Protein AF-A0A8H7FVE8-F1 (afdb_monomer)

Radius of gyration: 18.53 Å; Cα contacts (8 Å, |Δi|>4): 272; chains: 1; bounding box: 44×44×53 Å

Solvent-accessible surface area (backbone atoms only — not comparable to full-atom values): 12196 Å² total; per-residue (Å²): 133,86,79,77,68,71,77,94,64,81,59,75,44,95,74,61,84,62,46,54,47,56,28,34,54,48,34,38,49,53,47,70,70,32,90,68,42,76,47,35,47,69,50,77,48,62,71,70,63,91,73,96,68,33,49,58,85,59,80,93,66,62,56,53,31,98,83,73,38,37,46,46,44,35,41,40,33,54,23,47,50,50,41,54,64,64,43,40,63,27,29,49,43,20,45,76,74,75,42,65,22,36,42,37,43,45,58,48,54,90,69,37,49,82,79,56,88,92,50,75,68,58,78,69,88,38,52,46,71,55,55,50,17,41,46,25,32,41,45,55,39,65,58,60,33,56,60,79,81,81,88,82,86,91,78,84,80,89,83,89,90,84,93,52,66,24,49,45,71,75,36,75,88,45,49,76,45,71,42,53,89,69,91,67,97,39,72,90,79,42,79,74,57,75,93,68,74,84,120

Nearest PDB structures (foldseek):
  3n74-assembly1_C  TM=6.682E-01  e=3.581E-03  Brucella abortus 2308
  6b9u-assembly2_B  TM=6.693E-01  e=4.296E-03  Brucella abortus 2308
  3n74-assembly1_A  TM=6.653E-01  e=1.281E-02  Brucella abortus 2308
  1e92-assembly1_A  TM=6.166E-01  e=1.455E+00  Leishmania major
  3h4v-assembly2_H  TM=5.335E-01  e=2.363E+00  Leishmania major

pLDDT: mean 70.25, std 17.45, range [26.3, 93.94]

Structure (mmCIF, N/CA/C/O backbone):
data_AF-A0A8H7FVE8-F1
#
_entry.id   AF-A0A8H7FVE8-F1
#
loop_
_atom_site.group_PDB
_atom_site.id
_atom_site.type_symbol
_atom_site.label_atom_id
_atom_site.label_alt_id
_atom_site.label_comp_id
_atom_site.label_asym_id
_atom_site.label_entity_id
_atom_site.label_seq_id
_atom_site.pdbx_PDB_ins_code
_atom_site.Cartn_x
_atom_site.Cartn_y
_atom_site.Cartn_z
_atom_site.occupancy
_atom_site.B_iso_or_equiv
_atom_site.auth_seq_id
_atom_site.auth_comp_id
_atom_site.auth_asym_id
_atom_site.auth_atom_id
_atom_site.pdbx_PDB_model_num
ATOM 1 N N . MET A 1 1 ? -10.846 -6.827 26.419 1.00 33.72 1 MET A N 1
ATOM 2 C CA . MET A 1 1 ? -10.358 -8.145 25.949 1.00 33.72 1 MET A CA 1
ATOM 3 C C . MET A 1 1 ? -9.984 -7.990 24.478 1.00 33.72 1 MET A C 1
ATOM 5 O O . MET A 1 1 ? -10.831 -7.541 23.719 1.00 33.72 1 MET A O 1
ATOM 9 N N . TYR A 1 2 ? -8.732 -8.232 24.071 1.00 37.50 2 TYR A N 1
ATOM 10 C CA . TYR A 1 2 ? -8.319 -8.016 22.672 1.00 37.50 2 TYR A CA 1
ATOM 11 C C . TYR A 1 2 ? -8.648 -9.243 21.811 1.00 37.50 2 TYR A C 1
ATOM 13 O O . TYR A 1 2 ? -7.933 -10.244 21.855 1.00 37.50 2 TYR A O 1
ATOM 21 N N . HIS A 1 3 ? -9.715 -9.162 21.012 1.00 42.06 3 HIS A N 1
ATOM 22 C CA . HIS A 1 3 ? -10.060 -10.201 20.038 1.00 42.06 3 HIS A CA 1
ATOM 23 C C . HIS A 1 3 ? -9.048 -10.186 18.888 1.00 42.06 3 HIS A C 1
ATOM 25 O O . HIS A 1 3 ? -9.066 -9.316 18.021 1.00 42.06 3 HIS A O 1
ATOM 31 N N . ARG A 1 4 ? -8.115 -11.141 18.913 1.00 47.97 4 ARG A N 1
ATOM 32 C CA . ARG A 1 4 ? -7.003 -11.224 17.962 1.00 47.97 4 ARG A CA 1
ATOM 33 C C . ARG A 1 4 ? -7.367 -12.135 16.792 1.00 47.97 4 ARG A C 1
ATOM 35 O O . ARG A 1 4 ? -6.954 -13.293 16.765 1.00 47.97 4 ARG A O 1
ATOM 42 N N . ALA A 1 5 ? -8.132 -11.602 15.840 1.00 51.28 5 ALA A N 1
ATOM 43 C CA . ALA A 1 5 ? -8.461 -12.297 14.598 1.00 51.28 5 ALA A CA 1
ATOM 44 C C . ALA A 1 5 ? -7.190 -12.843 13.918 1.00 51.28 5 ALA A C 1
ATOM 46 O O . ALA A 1 5 ? -6.232 -12.110 13.663 1.00 51.28 5 ALA A O 1
ATOM 47 N N . ARG A 1 6 ? -7.180 -14.149 13.638 1.00 51.50 6 ARG A N 1
ATOM 48 C CA . ARG A 1 6 ? -6.144 -14.836 12.862 1.00 51.50 6 ARG A CA 1
ATOM 49 C C . ARG A 1 6 ? -6.829 -15.548 11.705 1.00 51.50 6 ARG A C 1
ATOM 51 O O . ARG A 1 6 ? -7.562 -16.504 11.934 1.00 51.50 6 ARG A O 1
ATOM 58 N N . LEU A 1 7 ? -6.567 -15.110 10.475 1.00 51.28 7 LEU A N 1
ATOM 59 C CA . LEU A 1 7 ? -6.907 -15.914 9.304 1.00 51.28 7 LEU A CA 1
ATOM 60 C C . LEU A 1 7 ? -6.043 -17.182 9.318 1.00 51.28 7 LEU A C 1
ATOM 62 O O . LEU A 1 7 ? -4.819 -17.084 9.399 1.00 51.28 7 LEU A O 1
ATOM 66 N N . ALA A 1 8 ? -6.669 -18.358 9.230 1.00 54.66 8 ALA A N 1
ATOM 67 C CA . ALA A 1 8 ? -5.955 -19.638 9.157 1.00 54.66 8 ALA A CA 1
ATOM 68 C C . ALA A 1 8 ? -5.140 -19.778 7.854 1.00 54.66 8 ALA A C 1
ATOM 70 O O . ALA A 1 8 ? -4.083 -20.401 7.837 1.00 54.66 8 ALA A O 1
ATOM 71 N N . SER A 1 9 ? -5.608 -19.142 6.778 1.00 57.41 9 SER A N 1
ATOM 72 C CA . SER A 1 9 ? -4.887 -18.944 5.518 1.00 57.41 9 SER A CA 1
ATOM 73 C C . SER A 1 9 ? -5.430 -17.707 4.797 1.00 57.41 9 SER A C 1
ATOM 75 O O . SER A 1 9 ? -6.573 -17.311 5.027 1.00 57.41 9 SER A O 1
ATOM 77 N N . LEU A 1 10 ? -4.649 -17.115 3.889 1.00 56.00 10 LEU A N 1
ATOM 78 C CA . LEU A 1 10 ? -5.158 -16.084 2.975 1.00 56.00 10 LEU A CA 1
ATOM 79 C C . LEU A 1 10 ? -5.899 -16.740 1.793 1.00 56.00 10 LEU A C 1
ATOM 81 O O . LEU A 1 10 ? -5.437 -17.773 1.299 1.00 56.00 10 LEU A O 1
ATOM 85 N N . PRO A 1 11 ? -7.012 -16.163 1.304 1.00 58.47 11 PRO A N 1
ATOM 86 C CA . PRO A 1 11 ? -7.724 -16.693 0.146 1.00 58.47 11 PRO A CA 1
ATOM 87 C C . PRO A 1 11 ? -6.879 -16.552 -1.128 1.00 58.47 11 PRO A C 1
ATOM 89 O O . PRO A 1 11 ? -6.282 -15.507 -1.393 1.00 58.47 11 PRO A O 1
ATOM 92 N N . ARG A 1 12 ? -6.863 -17.600 -1.957 1.00 57.03 12 ARG A N 1
ATOM 93 C CA . ARG A 1 12 ? -6.282 -17.569 -3.307 1.00 57.03 12 ARG A CA 1
ATOM 94 C C . ARG A 1 12 ? -7.368 -17.267 -4.333 1.00 57.03 12 ARG A C 1
ATOM 96 O O . ARG A 1 12 ? -8.416 -17.905 -4.307 1.00 57.03 12 ARG A O 1
ATOM 103 N N . ALA A 1 13 ? -7.093 -16.377 -5.285 1.00 59.03 13 ALA A N 1
ATOM 104 C CA . ALA A 1 13 ? -7.890 -16.329 -6.510 1.00 59.03 13 ALA A CA 1
ATOM 105 C C . ALA A 1 13 ? -7.728 -17.657 -7.295 1.00 59.03 13 ALA A C 1
ATOM 107 O O . ALA A 1 13 ? -6.631 -18.224 -7.274 1.00 59.03 13 ALA A O 1
ATOM 108 N N . PRO A 1 14 ? -8.750 -18.163 -8.013 1.00 51.56 14 PRO A N 1
ATOM 109 C CA . PRO A 1 14 ? -8.638 -19.425 -8.758 1.00 51.56 14 PRO A CA 1
ATOM 110 C C . PRO A 1 14 ? -7.480 -19.447 -9.774 1.00 51.56 14 PRO A C 1
ATOM 112 O O . PRO A 1 14 ? -6.782 -20.446 -9.907 1.00 51.56 14 PRO A O 1
ATOM 115 N N . GLU A 1 15 ? -7.201 -18.310 -10.416 1.00 54.62 15 GLU A N 1
ATOM 116 C CA . GLU A 1 15 ? -6.139 -18.139 -11.424 1.00 54.62 15 GLU A CA 1
ATOM 117 C C . GLU A 1 15 ? -4.777 -17.715 -10.817 1.00 54.62 15 GLU A C 1
ATOM 119 O O . GLU A 1 15 ? -3.884 -17.198 -11.498 1.00 54.62 15 GLU A O 1
ATOM 124 N N . SER A 1 16 ? -4.589 -17.906 -9.506 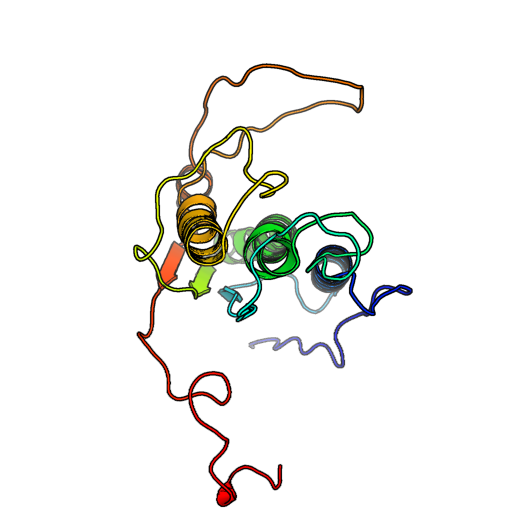1.00 52.69 16 SER A N 1
ATOM 125 C CA . SER A 1 16 ? -3.456 -17.382 -8.726 1.00 52.69 16 SER A CA 1
ATOM 126 C C . SER A 1 16 ? -2.123 -18.119 -8.947 1.00 52.69 16 SER A C 1
ATOM 128 O O . SER A 1 16 ? -1.555 -18.731 -8.039 1.00 52.69 16 SER A O 1
ATOM 130 N N . ARG A 1 17 ? -1.561 -17.989 -10.156 1.00 46.91 17 ARG A N 1
ATOM 131 C CA . ARG A 1 17 ? -0.102 -18.066 -10.371 1.00 46.91 17 ARG A CA 1
ATOM 132 C C . ARG A 1 17 ? 0.560 -16.686 -10.435 1.00 46.91 17 ARG A C 1
ATOM 134 O O . ARG A 1 17 ? 1.633 -16.535 -9.863 1.00 46.91 17 ARG A O 1
ATOM 141 N N . TYR A 1 18 ? -0.070 -15.679 -11.058 1.00 50.06 18 TYR A N 1
ATOM 142 C CA . TYR A 1 18 ? 0.504 -14.318 -11.199 1.00 50.06 18 TYR A CA 1
ATOM 143 C C . TYR A 1 18 ? -0.498 -13.158 -10.980 1.00 50.06 18 TYR A C 1
ATOM 145 O O . TYR A 1 18 ? -0.167 -11.993 -11.197 1.00 50.06 18 TYR A O 1
ATOM 153 N N . GLU A 1 19 ? -1.713 -13.462 -10.517 1.00 61.31 19 GLU A N 1
ATOM 154 C CA . GLU A 1 19 ? -2.850 -12.543 -10.312 1.00 61.31 19 GLU A CA 1
ATOM 155 C C . GLU A 1 19 ? -2.745 -11.710 -9.008 1.00 61.31 19 GLU A C 1
ATOM 157 O O . GLU A 1 19 ? -3.608 -11.747 -8.131 1.00 61.31 19 GLU A O 1
ATOM 162 N N . LEU A 1 20 ? -1.653 -10.952 -8.856 1.00 69.94 20 LEU A N 1
ATOM 163 C CA . LEU A 1 20 ? -1.297 -10.222 -7.625 1.00 69.94 20 LEU A CA 1
ATOM 164 C C . LEU A 1 20 ? -2.421 -9.300 -7.104 1.00 69.94 20 LEU A C 1
ATOM 166 O O . LEU A 1 20 ? -2.800 -9.395 -5.939 1.00 69.94 20 LEU A O 1
ATOM 170 N N . VAL A 1 21 ? -3.006 -8.465 -7.970 1.00 70.38 21 VAL A N 1
ATOM 171 C CA . VAL A 1 21 ? -4.062 -7.503 -7.590 1.00 70.38 21 VAL A CA 1
ATOM 172 C C . VAL A 1 21 ? -5.401 -8.197 -7.283 1.00 70.38 21 VAL A C 1
ATOM 174 O O . VAL A 1 21 ? -6.133 -7.762 -6.394 1.00 70.38 21 VAL A O 1
ATOM 177 N N . ALA A 1 22 ? -5.723 -9.311 -7.952 1.00 72.44 22 ALA A N 1
ATOM 178 C CA . ALA A 1 22 ? -6.941 -10.066 -7.649 1.00 72.44 22 ALA A CA 1
ATOM 179 C C . ALA A 1 22 ? -6.829 -10.816 -6.312 1.00 72.44 22 ALA A C 1
ATOM 181 O O . ALA A 1 22 ? -7.786 -10.815 -5.537 1.00 72.44 22 ALA A O 1
ATOM 182 N N . ASN A 1 23 ? -5.651 -11.366 -5.984 1.00 81.44 23 ASN A N 1
ATOM 183 C CA . ASN A 1 23 ? -5.376 -11.908 -4.647 1.00 81.44 23 ASN A CA 1
ATOM 184 C C . ASN A 1 23 ? -5.545 -10.837 -3.559 1.00 81.44 23 ASN A C 1
ATOM 186 O O . ASN A 1 23 ? -6.144 -11.122 -2.521 1.00 81.44 23 ASN A O 1
ATOM 190 N N . THR A 1 24 ? -5.079 -9.603 -3.797 1.00 83.44 24 THR A N 1
ATOM 191 C CA . THR A 1 24 ? -5.331 -8.468 -2.897 1.00 83.44 24 THR A CA 1
ATOM 192 C C . THR A 1 24 ? -6.825 -8.245 -2.681 1.00 83.44 24 THR A C 1
ATOM 194 O O . THR A 1 24 ? -7.270 -8.236 -1.534 1.00 83.44 24 THR A O 1
ATOM 197 N N . ARG A 1 25 ? -7.619 -8.113 -3.751 1.00 82.69 25 ARG A N 1
ATOM 198 C CA . ARG A 1 25 ? -9.062 -7.846 -3.631 1.00 82.69 25 ARG A CA 1
ATOM 199 C C . ARG A 1 25 ? -9.819 -8.994 -2.956 1.00 82.69 25 ARG A C 1
ATOM 201 O O . ARG A 1 25 ? -10.687 -8.733 -2.125 1.00 82.69 25 ARG A O 1
ATOM 208 N N . ALA A 1 26 ? -9.465 -10.248 -3.244 1.00 84.75 26 ALA A N 1
ATOM 209 C CA . ALA A 1 26 ? -10.024 -11.423 -2.571 1.00 84.75 26 ALA A CA 1
ATOM 210 C C . ALA A 1 26 ? -9.676 -11.447 -1.070 1.00 84.75 26 ALA A C 1
ATOM 212 O O . ALA A 1 26 ? -10.552 -11.662 -0.228 1.00 84.75 26 ALA A O 1
ATOM 213 N N . THR A 1 27 ? -8.416 -11.153 -0.729 1.00 86.88 27 THR A N 1
ATOM 214 C CA . THR A 1 27 ? -7.936 -11.070 0.660 1.00 86.88 27 THR A CA 1
ATOM 215 C C . THR A 1 27 ? -8.637 -9.951 1.419 1.00 86.88 27 THR A C 1
ATOM 217 O O . THR A 1 27 ? -9.175 -10.190 2.495 1.00 86.88 27 THR A O 1
ATOM 220 N N . ALA A 1 28 ? -8.702 -8.748 0.847 1.00 87.69 28 ALA A N 1
ATOM 221 C CA . ALA A 1 28 ? -9.371 -7.612 1.467 1.00 87.69 28 ALA A CA 1
ATOM 222 C C . ALA A 1 28 ? -10.888 -7.827 1.605 1.00 87.69 28 ALA A C 1
ATOM 224 O O . ALA A 1 28 ? -11.463 -7.455 2.624 1.00 87.69 28 ALA A O 1
ATOM 225 N N . SER A 1 29 ? -11.528 -8.499 0.641 1.00 88.12 29 SER A N 1
ATOM 226 C CA . SER A 1 29 ? -12.947 -8.865 0.738 1.00 88.12 29 SER A CA 1
ATOM 227 C C . SER A 1 29 ? -13.203 -9.876 1.858 1.00 88.12 29 SER A C 1
ATOM 229 O O . SER A 1 29 ? -14.134 -9.685 2.630 1.00 88.12 29 SER A O 1
ATOM 231 N N . SER A 1 30 ? -12.348 -10.893 2.011 1.00 87.88 30 SER A N 1
ATOM 232 C CA . SER A 1 30 ? -12.472 -11.880 3.100 1.00 87.88 30 SER A CA 1
ATOM 233 C C . SER A 1 30 ? -12.143 -11.287 4.476 1.00 87.88 30 SER A C 1
ATOM 235 O O . SER A 1 30 ? -12.744 -11.678 5.470 1.00 87.88 30 SER A O 1
ATOM 237 N N . LEU A 1 31 ? -11.236 -10.304 4.545 1.00 89.50 31 LEU A N 1
ATOM 238 C CA . LEU A 1 31 ? -10.992 -9.513 5.757 1.00 89.50 31 LEU A CA 1
ATOM 239 C C . LEU A 1 31 ? -12.214 -8.653 6.121 1.00 89.50 31 LEU A C 1
ATOM 241 O O . LEU A 1 31 ? -12.616 -8.643 7.279 1.00 89.50 31 LEU A O 1
ATOM 245 N N . ARG A 1 32 ? -12.837 -7.976 5.144 1.00 88.69 32 ARG A N 1
ATOM 246 C CA . ARG A 1 32 ? -14.068 -7.185 5.347 1.00 88.69 32 ARG A CA 1
ATOM 247 C C . ARG A 1 32 ? -15.298 -8.034 5.693 1.00 88.69 32 ARG A C 1
ATOM 249 O O . ARG A 1 32 ? -16.189 -7.527 6.360 1.00 88.69 32 ARG A O 1
ATOM 256 N N . ALA A 1 33 ? -15.359 -9.279 5.222 1.00 88.00 33 ALA A N 1
ATOM 257 C CA . ALA A 1 33 ? -16.459 -10.216 5.468 1.00 88.00 33 ALA A CA 1
ATOM 258 C C . ALA A 1 33 ? -16.229 -11.139 6.683 1.00 88.00 33 ALA A C 1
ATOM 260 O O . ALA A 1 33 ? -17.009 -12.056 6.910 1.00 88.00 33 ALA A O 1
ATOM 261 N N . SER A 1 34 ? -15.154 -10.934 7.450 1.00 88.31 34 SER A N 1
ATOM 262 C CA . SER A 1 34 ? -14.870 -11.708 8.660 1.00 88.31 34 SER A CA 1
ATOM 263 C C . SER A 1 34 ? -15.543 -11.064 9.873 1.00 88.31 34 SER A C 1
ATOM 265 O O . SER A 1 34 ? -15.061 -10.037 10.357 1.00 88.31 34 SER A O 1
ATOM 267 N N . ASP A 1 35 ? -16.535 -11.735 10.462 1.00 86.25 35 ASP A N 1
ATOM 268 C CA . ASP A 1 35 ? -17.210 -11.311 11.705 1.00 86.25 35 ASP A CA 1
ATOM 269 C C . ASP A 1 35 ? -16.229 -11.009 12.854 1.00 86.25 35 ASP A C 1
ATOM 271 O O . ASP A 1 35 ? -16.467 -10.148 13.699 1.00 86.25 35 ASP A O 1
ATOM 275 N N . SER A 1 36 ? -15.073 -11.685 12.866 1.00 85.56 36 SER A N 1
ATOM 276 C CA . SER A 1 36 ? -14.021 -11.488 13.872 1.00 85.56 36 SER A CA 1
ATOM 277 C C . SER A 1 36 ? -13.192 -10.200 13.711 1.00 85.56 36 SER A C 1
ATOM 279 O O . SER A 1 36 ? -12.374 -9.902 14.584 1.00 85.56 36 SER A O 1
ATOM 281 N N . LEU A 1 37 ? -13.370 -9.435 12.623 1.00 90.12 37 LEU A N 1
ATOM 282 C CA . LEU A 1 37 ? -12.525 -8.292 12.247 1.00 90.12 37 LEU A CA 1
ATOM 283 C C . LEU A 1 37 ? -13.356 -7.044 11.900 1.00 90.12 37 LEU A C 1
ATOM 285 O O . LEU A 1 37 ? -13.368 -6.558 10.772 1.00 90.12 37 LEU A O 1
ATOM 289 N N . SER A 1 38 ? -14.019 -6.471 12.903 1.00 92.38 38 SER A N 1
ATOM 290 C CA . SER A 1 38 ? -14.819 -5.245 12.750 1.00 92.38 38 SER A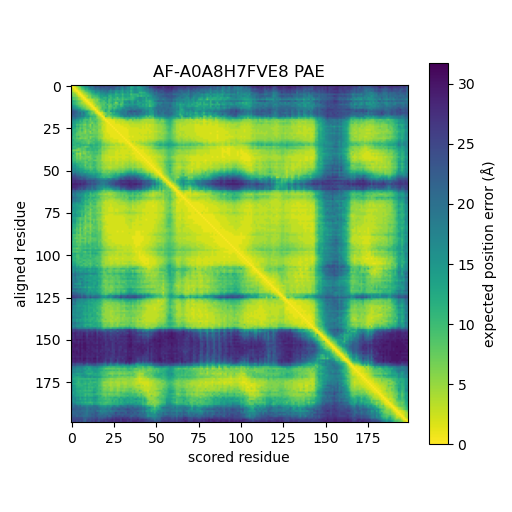 CA 1
ATOM 291 C C . SER A 1 38 ? -13.999 -3.960 12.530 1.00 92.38 38 SER A C 1
ATOM 293 O O . SER A 1 38 ? -14.558 -2.939 12.123 1.00 92.38 38 SER A O 1
ATOM 295 N N . LYS A 1 39 ? -12.685 -3.979 12.793 1.00 92.75 39 LYS A N 1
ATOM 296 C CA . LYS A 1 39 ? -11.776 -2.819 12.719 1.00 92.75 39 LYS A CA 1
ATOM 297 C C . LYS A 1 39 ? -10.317 -3.235 12.502 1.00 92.75 39 LYS A C 1
ATOM 299 O O . LYS A 1 39 ? -9.962 -4.395 12.702 1.00 92.75 39 LYS A O 1
ATOM 304 N N . LEU A 1 40 ? -9.466 -2.276 12.135 1.00 93.25 40 LEU A N 1
ATOM 305 C CA . LEU A 1 40 ? -8.033 -2.465 11.906 1.00 93.25 40 LEU A CA 1
ATOM 306 C C . LEU A 1 40 ? -7.242 -1.255 12.423 1.00 93.25 40 LEU A C 1
ATOM 308 O O . LEU A 1 40 ? -7.425 -0.150 11.932 1.00 93.25 40 LEU A O 1
ATOM 312 N N . ASN A 1 41 ? -6.331 -1.457 13.377 1.00 93.94 41 ASN A N 1
ATOM 313 C CA . ASN A 1 41 ? -5.516 -0.370 13.942 1.00 93.94 41 ASN A CA 1
ATOM 314 C C . ASN A 1 41 ? -4.204 -0.121 13.167 1.00 93.94 41 ASN A C 1
ATOM 316 O O . ASN A 1 41 ? -3.645 0.972 13.210 1.00 93.94 41 ASN A O 1
ATOM 320 N N . PHE A 1 42 ? -3.688 -1.123 12.451 1.00 93.06 42 PHE A N 1
ATOM 321 C CA . PHE A 1 42 ? -2.419 -1.022 11.725 1.00 93.06 42 PHE A CA 1
ATOM 322 C C . PHE A 1 42 ? -2.480 -1.811 10.417 1.00 93.06 42 PHE A C 1
ATOM 324 O O . PHE A 1 42 ? -2.611 -3.035 10.436 1.00 93.06 42 PHE A O 1
ATOM 331 N N . LEU A 1 43 ? -2.337 -1.122 9.285 1.00 90.88 43 LEU A N 1
ATOM 332 C CA . LEU A 1 43 ? -2.126 -1.728 7.973 1.00 90.88 43 LEU A CA 1
ATOM 333 C C . LEU A 1 43 ? -0.678 -1.484 7.543 1.00 90.88 43 LEU A C 1
ATOM 335 O O . LEU A 1 43 ? -0.303 -0.355 7.233 1.00 90.88 43 LEU A O 1
ATOM 339 N N . VAL A 1 44 ? 0.135 -2.542 7.533 1.00 90.81 44 VAL A N 1
ATOM 340 C CA . VAL A 1 44 ? 1.553 -2.480 7.150 1.00 90.81 44 VAL A CA 1
ATOM 341 C C . VAL A 1 44 ? 1.759 -3.214 5.829 1.00 90.81 44 VAL A C 1
ATOM 343 O O . VAL A 1 44 ? 1.467 -4.405 5.726 1.00 90.81 44 VAL A O 1
ATOM 346 N N . VAL A 1 45 ? 2.272 -2.515 4.816 1.00 87.44 45 VAL A N 1
ATOM 347 C CA . VAL A 1 45 ? 2.422 -3.033 3.452 1.00 87.44 45 VAL A CA 1
ATOM 348 C C . VAL A 1 45 ? 3.897 -3.038 3.046 1.00 87.44 45 VAL A C 1
ATOM 350 O O . VAL A 1 45 ? 4.471 -2.026 2.646 1.00 87.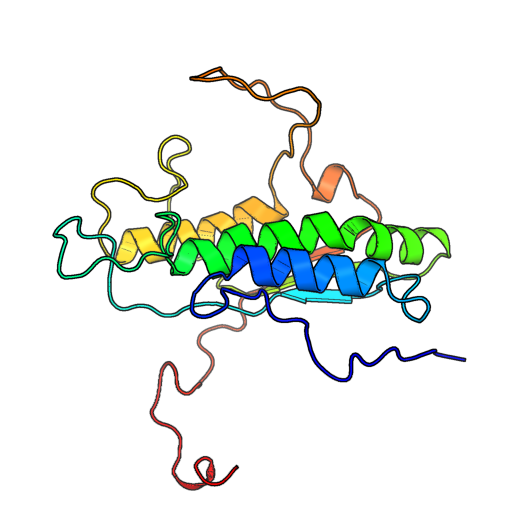44 45 VAL A O 1
ATOM 353 N N . LEU A 1 46 ? 4.507 -4.220 3.171 1.00 87.50 46 LEU A N 1
ATOM 354 C CA . LEU A 1 46 ? 5.937 -4.473 2.940 1.00 87.50 46 LEU A CA 1
ATOM 355 C C . LEU A 1 46 ? 6.239 -5.162 1.600 1.00 87.50 46 LEU A C 1
ATOM 357 O O . LEU A 1 46 ? 7.365 -5.098 1.116 1.00 87.50 46 LEU A O 1
ATOM 361 N N . ALA A 1 47 ? 5.262 -5.854 1.005 1.00 85.25 47 ALA A N 1
ATOM 362 C CA . ALA A 1 47 ? 5.508 -6.743 -0.129 1.00 85.25 47 ALA A CA 1
ATOM 363 C C . ALA A 1 47 ? 6.011 -5.976 -1.368 1.00 85.25 47 ALA A C 1
ATOM 365 O O . ALA A 1 47 ? 5.472 -4.921 -1.716 1.00 85.25 47 ALA A O 1
ATOM 366 N N . GLY A 1 48 ? 7.049 -6.500 -2.020 1.00 80.19 48 GLY A N 1
ATOM 367 C CA . GLY A 1 48 ? 7.702 -5.887 -3.177 1.00 80.19 48 GLY A CA 1
ATOM 368 C C . GLY A 1 48 ? 8.483 -6.901 -4.012 1.00 80.19 48 GLY A C 1
ATOM 369 O O . GLY A 1 48 ? 8.591 -8.069 -3.639 1.00 80.19 48 GLY A O 1
ATOM 370 N N . LEU A 1 49 ? 8.994 -6.462 -5.162 1.00 80.00 49 LEU A N 1
ATOM 371 C CA . LEU A 1 49 ? 9.678 -7.287 -6.153 1.00 80.00 49 LEU A CA 1
ATOM 372 C C . LEU A 1 49 ? 10.975 -6.611 -6.612 1.00 80.00 49 LEU A C 1
ATOM 374 O O . LEU A 1 49 ? 10.974 -5.659 -7.402 1.00 80.00 49 LEU A O 1
ATOM 378 N N . MET A 1 50 ? 12.103 -7.169 -6.175 1.00 76.69 50 MET A N 1
ATOM 379 C CA . MET A 1 50 ? 13.388 -6.884 -6.805 1.00 76.69 50 MET A CA 1
ATOM 380 C C . MET A 1 50 ? 13.416 -7.52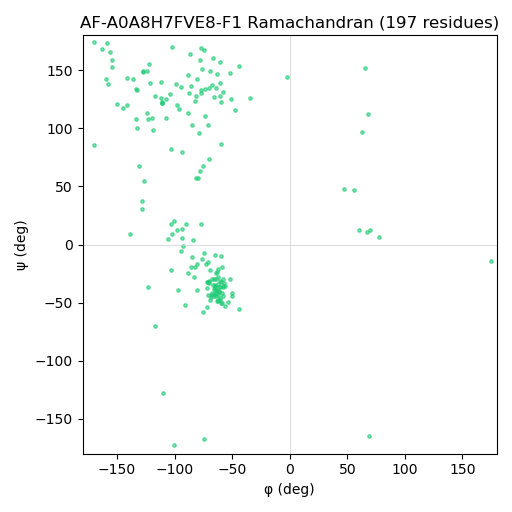4 -8.201 1.00 76.69 50 MET A C 1
ATOM 382 O O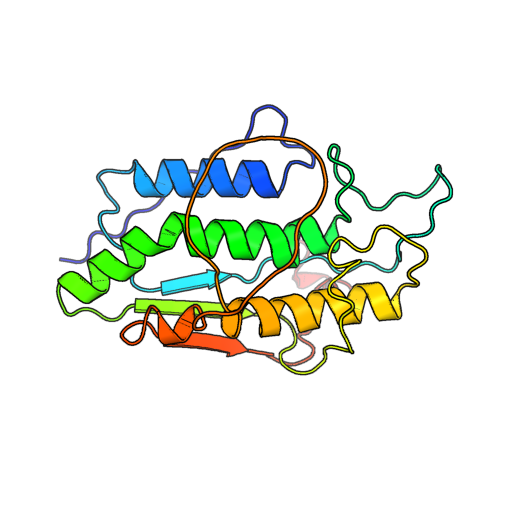 . MET A 1 50 ? 13.010 -8.673 -8.375 1.00 76.69 50 MET A O 1
ATOM 386 N N . THR A 1 51 ? 13.879 -6.781 -9.202 1.00 72.88 51 THR A N 1
ATOM 387 C CA . THR A 1 51 ? 14.026 -7.254 -10.584 1.00 72.88 51 THR A CA 1
ATOM 388 C C . THR A 1 51 ? 15.313 -6.690 -11.170 1.00 72.88 51 THR A C 1
ATOM 390 O O . THR A 1 51 ? 15.654 -5.545 -10.906 1.00 72.88 51 THR A O 1
ATOM 393 N N . LEU A 1 52 ? 16.005 -7.487 -11.986 1.00 71.62 52 LEU A N 1
ATOM 394 C CA . LEU A 1 52 ? 17.106 -7.031 -12.847 1.00 71.62 52 LEU A CA 1
ATOM 395 C C . LEU A 1 52 ? 16.658 -6.882 -14.314 1.00 71.62 52 LEU A C 1
ATOM 397 O O . LEU A 1 52 ? 17.473 -6.693 -15.211 1.00 71.62 52 LEU A O 1
ATOM 401 N N . LYS A 1 53 ? 15.349 -6.986 -14.568 1.00 69.06 53 LYS A N 1
ATOM 402 C CA . LYS A 1 53 ? 14.719 -6.797 -15.877 1.00 69.06 53 LYS A CA 1
ATOM 403 C C . LYS A 1 53 ? 13.886 -5.518 -15.860 1.00 69.06 53 LYS A C 1
ATOM 405 O O . LYS A 1 53 ? 12.983 -5.398 -15.027 1.00 69.06 53 LYS A O 1
ATOM 410 N N . GLY A 1 54 ? 14.198 -4.601 -16.777 1.00 67.19 54 GLY A N 1
ATOM 411 C CA . GLY A 1 54 ? 13.303 -3.510 -17.173 1.00 67.19 54 GLY A CA 1
ATOM 412 C C . GLY A 1 54 ? 12.156 -4.021 -18.054 1.00 67.19 54 GLY A C 1
ATOM 413 O O . GLY A 1 54 ? 11.955 -5.237 -18.167 1.00 67.19 54 GLY A O 1
ATOM 414 N N . ARG A 1 55 ? 11.416 -3.116 -18.706 1.00 66.38 55 ARG A N 1
ATOM 415 C CA . ARG A 1 55 ? 10.358 -3.501 -19.650 1.00 66.38 55 ARG A CA 1
ATOM 416 C C . ARG A 1 55 ? 10.829 -3.317 -21.089 1.00 66.38 55 ARG A C 1
ATOM 418 O O . ARG A 1 55 ? 10.529 -2.329 -21.743 1.00 66.38 55 ARG A O 1
ATOM 425 N N . ASN A 1 56 ? 11.557 -4.315 -21.578 1.00 57.72 56 ASN A N 1
ATOM 426 C CA . ASN A 1 56 ? 11.919 -4.412 -22.986 1.00 57.72 56 ASN A CA 1
ATOM 427 C C . ASN A 1 56 ? 10.794 -5.156 -23.727 1.00 57.72 56 ASN A C 1
ATOM 429 O O . ASN A 1 56 ? 10.355 -6.220 -23.288 1.00 57.72 56 ASN A O 1
ATOM 433 N N . GLU A 1 57 ? 10.323 -4.602 -24.843 1.00 53.12 57 GLU A N 1
ATOM 434 C CA . GLU A 1 57 ? 9.069 -5.017 -25.499 1.00 53.12 57 GLU A CA 1
ATOM 435 C C . GLU A 1 57 ? 9.163 -6.341 -26.286 1.00 53.12 57 GLU A C 1
ATOM 437 O O . GLU A 1 57 ? 8.141 -6.941 -26.646 1.00 53.12 57 GLU A O 1
ATOM 442 N N . THR A 1 58 ? 10.383 -6.844 -26.510 1.00 53.50 58 THR A N 1
ATOM 443 C CA . THR A 1 58 ? 10.638 -8.103 -27.219 1.00 53.50 58 THR A CA 1
ATOM 444 C C . THR A 1 58 ? 9.959 -9.282 -26.511 1.00 53.50 58 THR A C 1
ATOM 446 O O . THR A 1 58 ? 10.180 -9.563 -25.333 1.00 53.50 58 THR A O 1
ATOM 449 N N . ALA A 1 59 ? 9.096 -10.000 -27.241 1.00 48.91 59 ALA A N 1
ATOM 450 C CA . ALA A 1 59 ? 8.123 -10.922 -26.642 1.00 48.91 59 ALA A CA 1
ATOM 451 C C . ALA A 1 59 ? 8.747 -12.041 -25.777 1.00 48.91 59 ALA A C 1
ATOM 453 O O . ALA A 1 59 ? 8.153 -12.456 -24.780 1.00 48.91 59 ALA A O 1
ATOM 454 N N . LYS A 1 60 ? 9.974 -12.482 -26.092 1.00 43.12 60 LYS A N 1
ATOM 455 C CA . LYS A 1 60 ? 10.778 -13.400 -25.262 1.00 43.12 60 LYS A CA 1
ATOM 456 C C . LYS A 1 60 ? 11.436 -12.677 -24.070 1.00 43.12 60 LYS A C 1
ATOM 458 O O . LYS A 1 60 ? 12.659 -12.649 -23.955 1.00 43.12 60 LYS A O 1
ATOM 463 N N . GLY A 1 61 ? 10.640 -12.130 -23.150 1.00 51.09 61 GLY A N 1
ATOM 464 C CA . GLY A 1 61 ? 11.199 -11.519 -21.932 1.00 51.09 61 GLY A CA 1
ATOM 465 C C . GLY A 1 61 ? 10.244 -10.798 -20.981 1.00 51.09 61 GLY A C 1
ATOM 466 O O . GLY A 1 61 ? 10.640 -10.540 -19.843 1.00 51.09 61 GLY A O 1
ATOM 467 N N . ARG A 1 62 ? 9.013 -10.495 -21.418 1.00 59.44 62 ARG A N 1
ATOM 468 C CA . ARG A 1 62 ? 8.047 -9.626 -20.718 1.00 59.44 62 ARG A CA 1
ATOM 469 C C . ARG A 1 62 ? 7.885 -9.949 -19.227 1.00 59.44 62 ARG A C 1
ATOM 471 O O . ARG A 1 62 ? 7.365 -10.997 -18.844 1.00 59.44 62 ARG A O 1
ATOM 478 N N . ASN A 1 63 ? 8.274 -9.002 -18.374 1.00 68.94 63 ASN A N 1
ATOM 479 C CA . ASN A 1 63 ? 8.111 -9.079 -16.922 1.00 68.94 63 ASN A CA 1
ATOM 480 C C . ASN A 1 63 ? 6.683 -8.666 -16.508 1.00 68.94 63 ASN A C 1
ATOM 482 O O . ASN A 1 63 ? 6.497 -7.708 -15.760 1.00 68.94 63 ASN A O 1
ATOM 486 N N . GLU A 1 64 ? 5.663 -9.348 -17.037 1.00 74.81 64 GLU A N 1
ATOM 487 C CA . GLU A 1 64 ? 4.257 -8.907 -16.999 1.00 74.81 64 GLU A CA 1
ATOM 488 C C . GLU A 1 64 ? 3.307 -9.919 -16.333 1.00 74.81 64 GLU A C 1
ATOM 490 O O . GLU A 1 64 ? 3.587 -11.123 -16.259 1.00 74.81 64 GLU A O 1
ATOM 495 N N . THR A 1 65 ? 2.182 -9.427 -15.812 1.00 71.62 65 THR A N 1
ATOM 496 C CA . THR A 1 65 ? 1.026 -10.249 -15.417 1.00 71.62 65 THR A CA 1
ATOM 497 C C . THR A 1 65 ? 0.228 -10.687 -16.652 1.00 71.62 65 THR A C 1
ATOM 499 O O . THR A 1 65 ? 0.415 -10.151 -17.742 1.00 71.62 65 THR A O 1
ATOM 502 N N . ALA A 1 66 ? -0.724 -11.612 -16.485 1.00 71.19 66 ALA A N 1
ATOM 503 C CA . ALA A 1 66 ? -1.650 -12.003 -17.558 1.00 71.19 66 ALA A CA 1
ATOM 504 C C . ALA A 1 66 ? -2.489 -10.827 -18.112 1.00 71.19 66 ALA A C 1
ATOM 506 O O . ALA A 1 66 ? -3.000 -10.905 -19.222 1.00 71.19 66 ALA A O 1
ATOM 507 N N . LYS A 1 67 ? -2.595 -9.726 -17.355 1.00 69.56 67 LYS A N 1
ATOM 508 C CA . LYS A 1 67 ? -3.339 -8.501 -17.695 1.00 69.56 67 LYS A CA 1
ATOM 509 C C . LYS A 1 67 ? -2.431 -7.369 -18.204 1.00 69.56 67 LYS A C 1
ATOM 511 O O . LYS A 1 67 ? -2.806 -6.205 -18.131 1.00 69.56 67 LYS A O 1
ATOM 516 N N . GLY A 1 68 ? -1.218 -7.690 -18.666 1.00 75.06 68 GLY A N 1
ATOM 517 C CA . GLY A 1 68 ? -0.297 -6.728 -19.291 1.00 75.06 68 GLY A CA 1
ATOM 518 C C . GLY A 1 68 ? 0.302 -5.677 -18.347 1.00 75.06 68 GLY A C 1
ATOM 519 O O . GLY A 1 68 ? 0.905 -4.712 -18.812 1.00 75.06 68 GLY A O 1
ATOM 520 N N . LEU A 1 69 ? 0.169 -5.835 -17.025 1.00 77.06 69 LEU A N 1
ATOM 521 C CA . LEU A 1 69 ? 0.802 -4.943 -16.047 1.00 77.06 69 LEU A CA 1
ATOM 522 C C . LEU A 1 69 ? 2.230 -5.408 -15.760 1.00 77.06 69 LEU A C 1
ATOM 524 O O . LEU A 1 69 ? 2.454 -6.595 -15.512 1.00 77.06 69 LEU A O 1
ATOM 528 N N . HIS A 1 70 ? 3.191 -4.484 -15.705 1.00 78.94 70 HIS A N 1
ATOM 529 C CA . HIS A 1 70 ? 4.551 -4.810 -15.276 1.00 78.94 70 HIS A CA 1
ATOM 530 C C . HIS A 1 70 ? 4.552 -5.358 -13.831 1.00 78.94 70 HIS A C 1
ATOM 532 O O . HIS A 1 70 ? 4.003 -4.733 -12.921 1.00 78.94 70 HIS A O 1
ATOM 538 N N . ARG A 1 71 ? 5.168 -6.527 -13.591 1.00 80.44 71 ARG A N 1
ATOM 539 C CA . ARG A 1 71 ? 5.039 -7.298 -12.332 1.00 80.44 71 ARG A CA 1
ATOM 540 C C . ARG A 1 71 ? 5.459 -6.524 -11.088 1.00 80.44 71 ARG A C 1
ATOM 542 O O . ARG A 1 71 ? 4.825 -6.679 -10.047 1.00 80.44 71 ARG A O 1
ATOM 549 N N . LYS A 1 72 ? 6.490 -5.678 -11.196 1.00 81.81 72 LYS A N 1
ATOM 550 C CA . LYS A 1 72 ? 6.919 -4.810 -10.090 1.00 81.81 72 LYS A CA 1
ATOM 551 C C . LYS A 1 72 ? 5.807 -3.834 -9.707 1.00 81.81 72 LYS A C 1
ATOM 553 O O . LYS A 1 72 ? 5.428 -3.792 -8.546 1.00 81.81 72 LYS A O 1
ATOM 558 N N . MET A 1 73 ? 5.206 -3.155 -10.687 1.00 80.50 73 MET A N 1
ATOM 559 C CA . MET A 1 73 ? 4.103 -2.210 -10.465 1.00 80.50 73 MET A CA 1
ATOM 560 C C . MET A 1 73 ? 2.841 -2.911 -9.958 1.00 80.50 73 MET A C 1
ATOM 562 O O . MET A 1 73 ? 2.165 -2.399 -9.067 1.00 80.50 73 MET A O 1
ATOM 566 N N . ALA A 1 74 ? 2.548 -4.111 -10.472 1.00 81.94 74 ALA A N 1
ATOM 567 C CA . ALA A 1 74 ? 1.426 -4.930 -10.021 1.00 81.94 74 ALA A CA 1
ATOM 568 C C . ALA A 1 74 ? 1.487 -5.250 -8.516 1.00 81.94 74 ALA A C 1
ATOM 570 O O . ALA A 1 74 ? 0.440 -5.267 -7.874 1.00 81.94 74 ALA A O 1
ATOM 571 N N . LEU A 1 75 ? 2.684 -5.463 -7.950 1.00 83.50 75 LEU A N 1
ATOM 572 C CA . LEU A 1 75 ? 2.873 -5.711 -6.517 1.00 83.50 75 LEU A CA 1
ATOM 573 C C . LEU A 1 75 ? 3.116 -4.431 -5.701 1.00 83.50 75 LEU A C 1
ATOM 575 O O . LEU A 1 75 ? 2.453 -4.213 -4.693 1.00 83.50 75 LEU A O 1
ATOM 579 N N . GLU A 1 76 ? 4.069 -3.596 -6.109 1.00 81.00 76 GLU A N 1
ATOM 580 C CA . GLU A 1 76 ? 4.557 -2.461 -5.312 1.00 81.00 76 GLU A CA 1
ATOM 581 C C . GLU A 1 76 ? 3.685 -1.214 -5.401 1.00 81.00 76 GLU A C 1
ATOM 583 O O . GLU A 1 76 ? 3.773 -0.374 -4.513 1.00 81.00 76 GLU A O 1
ATOM 588 N N . TYR A 1 77 ? 2.839 -1.090 -6.424 1.00 78.81 77 TYR A N 1
ATOM 589 C CA . TYR A 1 77 ? 1.906 0.027 -6.545 1.00 78.81 77 TYR A CA 1
ATOM 590 C C . TYR A 1 77 ? 0.458 -0.459 -6.503 1.00 78.81 77 TYR A C 1
ATOM 592 O O . TYR A 1 77 ? -0.210 -0.279 -5.487 1.00 78.81 77 TYR A O 1
ATOM 600 N N . TYR A 1 78 ? -0.020 -1.146 -7.544 1.00 81.50 78 TYR A N 1
ATOM 601 C CA . TYR A 1 78 ? -1.445 -1.462 -7.688 1.00 81.50 78 TYR A CA 1
ATOM 602 C C . TYR A 1 78 ? -1.989 -2.357 -6.560 1.00 81.50 78 TYR A C 1
ATOM 604 O O . TYR A 1 78 ? -3.052 -2.066 -6.017 1.00 81.50 78 TYR A O 1
ATOM 612 N N . ALA A 1 79 ? -1.263 -3.401 -6.142 1.00 83.31 79 ALA A N 1
ATOM 613 C CA . ALA A 1 79 ? -1.683 -4.237 -5.013 1.00 83.31 79 ALA A CA 1
ATOM 614 C C . ALA A 1 79 ? -1.574 -3.524 -3.650 1.00 83.31 79 ALA A C 1
ATOM 616 O O . ALA A 1 79 ? -2.402 -3.777 -2.774 1.00 83.31 79 ALA A O 1
ATOM 617 N N . ARG A 1 80 ? -0.606 -2.614 -3.454 1.00 85.62 80 ARG A N 1
ATOM 618 C CA . ARG A 1 80 ? -0.516 -1.805 -2.221 1.00 85.62 80 ARG A CA 1
ATOM 619 C C . ARG A 1 80 ? -1.676 -0.810 -2.124 1.00 85.62 80 ARG A C 1
ATOM 621 O O . ARG A 1 80 ? -2.328 -0.724 -1.084 1.00 85.62 80 ARG A O 1
ATOM 628 N N . TRP A 1 81 ? -1.965 -0.137 -3.235 1.00 81.31 81 TRP A N 1
ATOM 629 C CA . TRP A 1 81 ? -3.078 0.794 -3.409 1.00 81.31 81 TRP A CA 1
ATOM 630 C C . TRP A 1 81 ? -4.433 0.139 -3.148 1.00 81.31 81 TRP A C 1
ATOM 632 O O . TRP A 1 81 ? -5.229 0.637 -2.353 1.00 81.31 81 TRP A O 1
ATOM 642 N N . GLU A 1 82 ? -4.677 -1.013 -3.776 1.00 83.00 82 GLU A N 1
ATOM 643 C CA . GLU A 1 82 ? -5.928 -1.751 -3.626 1.00 83.00 82 GLU A CA 1
ATOM 644 C C . GLU A 1 82 ? -6.111 -2.233 -2.175 1.00 83.00 82 GLU A C 1
ATOM 646 O O . GLU A 1 82 ? -7.189 -2.052 -1.617 1.00 83.00 82 GLU A O 1
ATOM 651 N N . PHE A 1 83 ? -5.062 -2.736 -1.506 1.00 85.44 83 PHE A N 1
ATOM 652 C CA . PHE A 1 83 ? -5.141 -3.081 -0.076 1.00 85.44 83 PHE A CA 1
ATOM 653 C C . PHE A 1 83 ? -5.486 -1.871 0.797 1.00 85.44 83 PHE A C 1
ATOM 655 O O . PHE A 1 83 ? -6.348 -1.978 1.670 1.00 85.44 83 PHE A O 1
ATOM 662 N N . MET A 1 84 ? -4.834 -0.727 0.567 1.00 84.44 84 MET A N 1
ATOM 663 C CA . MET A 1 84 ? -5.091 0.505 1.314 1.00 84.44 84 MET A CA 1
ATOM 664 C C . MET A 1 84 ? -6.541 0.972 1.146 1.00 84.44 84 MET A C 1
ATOM 666 O O . MET A 1 84 ? -7.203 1.280 2.137 1.00 84.44 84 MET A O 1
ATOM 670 N N . ARG A 1 85 ? -7.043 1.007 -0.094 1.00 84.50 85 ARG A N 1
ATOM 671 C CA . ARG A 1 85 ? -8.387 1.508 -0.407 1.00 84.50 85 ARG A CA 1
ATOM 672 C C . ARG A 1 85 ? -9.481 0.560 0.095 1.00 84.50 85 ARG A C 1
ATOM 674 O O . ARG A 1 85 ? -10.441 1.018 0.707 1.00 84.50 85 ARG A O 1
ATOM 681 N N . GLU A 1 86 ? -9.316 -0.748 -0.102 1.00 85.38 86 GLU A N 1
ATOM 682 C CA . GLU A 1 86 ? -10.304 -1.763 0.292 1.00 85.38 86 GLU A CA 1
ATOM 683 C C . GLU A 1 86 ? -10.410 -1.954 1.814 1.00 85.38 86 GLU A C 1
ATOM 685 O O . GLU A 1 86 ? -11.494 -2.247 2.315 1.00 85.38 86 GLU A O 1
ATOM 690 N N . LEU A 1 87 ? -9.315 -1.784 2.565 1.00 90.62 87 LEU A N 1
ATOM 691 C CA . LEU A 1 87 ? -9.302 -1.933 4.029 1.00 90.62 87 LEU A CA 1
ATOM 692 C C . LEU A 1 87 ? -9.544 -0.614 4.785 1.00 90.62 87 LEU A C 1
ATOM 694 O O . LEU A 1 87 ? -9.620 -0.619 6.015 1.00 90.62 87 LEU A O 1
ATOM 698 N N . MET A 1 88 ? -9.712 0.511 4.080 1.00 87.62 88 MET A N 1
ATOM 699 C CA . MET A 1 88 ? -9.864 1.835 4.697 1.00 87.62 88 MET A CA 1
ATOM 700 C C . MET A 1 88 ? -11.081 1.945 5.622 1.00 87.62 88 MET A C 1
ATOM 702 O O . MET A 1 88 ? -11.024 2.648 6.628 1.00 87.62 88 MET A O 1
ATOM 706 N N . LEU A 1 89 ? -12.164 1.212 5.342 1.00 89.62 89 LEU A N 1
ATOM 707 C CA . LEU A 1 89 ? -13.323 1.164 6.237 1.00 89.62 89 LEU A CA 1
ATOM 708 C C . LEU A 1 89 ? -12.954 0.601 7.622 1.00 89.62 89 LEU A C 1
ATOM 710 O O . LEU A 1 89 ? -13.378 1.148 8.631 1.00 89.62 89 LEU A O 1
ATOM 714 N N . LEU A 1 90 ? -12.101 -0.425 7.693 1.00 92.06 90 LEU A N 1
ATOM 715 C CA . LEU A 1 90 ? -11.684 -1.018 8.969 1.00 92.06 90 LEU A CA 1
ATOM 716 C C . LEU A 1 90 ? -10.762 -0.076 9.768 1.00 92.06 90 LEU A C 1
ATOM 718 O O . LEU A 1 90 ? -10.845 -0.041 10.996 1.00 92.06 90 LEU A O 1
ATOM 722 N N . LEU A 1 91 ? -9.936 0.722 9.081 1.00 90.31 91 LEU A N 1
ATOM 723 C CA . LEU A 1 91 ? -9.124 1.789 9.691 1.00 90.31 91 LEU A CA 1
ATOM 724 C C . LEU A 1 91 ? -10.005 2.933 10.227 1.00 90.31 91 LEU A C 1
ATOM 726 O O . LEU A 1 91 ? -9.812 3.388 11.356 1.00 90.31 91 LEU A O 1
ATOM 730 N N . ARG A 1 92 ? -11.037 3.340 9.474 1.00 90.00 92 ARG A N 1
ATOM 731 C CA . ARG A 1 92 ? -12.055 4.296 9.946 1.00 90.00 92 ARG A CA 1
ATOM 732 C C . ARG A 1 92 ? -12.825 3.766 11.157 1.00 90.00 92 ARG A C 1
ATOM 734 O O . ARG A 1 92 ? -13.032 4.524 12.098 1.00 90.00 92 ARG A O 1
ATOM 741 N N . ASN A 1 93 ? -13.192 2.484 11.175 1.00 93.25 93 ASN A N 1
ATOM 742 C CA . ASN A 1 93 ? -13.910 1.867 12.296 1.00 93.25 93 ASN A CA 1
ATOM 743 C C . ASN A 1 93 ? -13.100 1.905 13.602 1.00 93.25 93 ASN A C 1
ATOM 745 O O . ASN A 1 93 ? -13.676 2.139 14.661 1.00 93.25 93 ASN A O 1
ATOM 749 N N . ALA A 1 94 ? -11.771 1.741 13.542 1.00 93.12 94 ALA A N 1
ATOM 750 C CA . ALA A 1 94 ? -10.903 1.921 14.709 1.00 93.12 94 ALA A CA 1
ATOM 751 C C . ALA A 1 94 ? -10.953 3.370 15.237 1.00 93.12 94 ALA A C 1
ATOM 753 O O . ALA A 1 94 ? -11.195 3.586 16.425 1.00 93.12 94 ALA A O 1
ATOM 754 N N . LYS A 1 95 ? -10.831 4.371 14.353 1.00 89.75 95 LYS A N 1
ATOM 755 C CA . LYS A 1 95 ? -10.939 5.793 14.737 1.00 89.75 95 LYS A CA 1
ATOM 756 C C . LYS A 1 95 ? -12.328 6.175 15.246 1.00 89.75 95 LYS A C 1
ATOM 758 O O . LYS A 1 95 ? -12.426 6.982 16.165 1.00 89.75 95 LYS A O 1
ATOM 763 N N . GLY A 1 96 ? -13.385 5.574 14.701 1.00 91.56 96 GLY A N 1
ATOM 764 C CA . GLY A 1 96 ? -14.769 5.785 15.135 1.00 91.56 96 GLY A CA 1
ATOM 765 C C . GLY A 1 96 ? -15.046 5.349 16.578 1.00 91.56 96 GLY A C 1
ATOM 766 O O . GLY A 1 96 ? -15.950 5.892 17.201 1.00 91.56 96 GLY A O 1
ATOM 767 N N . VAL A 1 97 ? -14.242 4.432 17.131 1.00 93.94 97 VAL A N 1
ATOM 768 C CA . VAL A 1 97 ? -14.287 4.032 18.553 1.00 93.94 97 VAL A CA 1
ATOM 769 C C . VAL A 1 97 ? -13.157 4.654 19.391 1.00 93.94 97 VAL A C 1
ATOM 771 O O . VAL A 1 97 ? -12.864 4.178 20.484 1.00 93.94 97 VAL A O 1
ATOM 774 N N . GLY A 1 98 ? -12.508 5.711 18.887 1.00 92.06 98 GLY A N 1
ATOM 775 C CA . GLY A 1 98 ? -11.453 6.451 19.590 1.00 92.06 98 GLY A CA 1
ATOM 776 C C . GLY A 1 98 ? -10.072 5.783 19.606 1.00 92.06 98 GLY A C 1
ATOM 777 O O . GLY A 1 98 ? -9.165 6.288 20.263 1.00 92.06 98 GLY A O 1
ATOM 778 N N . GLU A 1 99 ? -9.876 4.672 18.892 1.00 93.81 99 GLU A N 1
ATOM 779 C CA . GLU A 1 99 ? -8.584 3.984 18.830 1.00 93.81 99 GLU A CA 1
ATOM 780 C C . GLU A 1 99 ? -7.661 4.538 17.738 1.00 93.81 99 GLU A C 1
ATOM 782 O O . GLU A 1 99 ? -8.073 5.225 16.799 1.00 93.81 99 GLU A O 1
ATOM 787 N N . ASP A 1 100 ? -6.372 4.204 17.836 1.00 90.56 100 ASP A N 1
ATOM 788 C CA . ASP A 1 100 ? -5.404 4.580 16.815 1.00 90.56 100 ASP A CA 1
ATOM 789 C C . ASP A 1 100 ? -5.517 3.706 15.546 1.00 90.56 100 ASP A C 1
ATOM 791 O O . ASP A 1 100 ? -5.932 2.545 15.599 1.00 90.56 100 ASP A O 1
ATOM 795 N N . ALA A 1 101 ? -5.159 4.293 14.402 1.00 90.69 101 ALA A N 1
ATOM 796 C CA . ALA A 1 101 ? -5.274 3.721 13.064 1.00 90.69 101 ALA A CA 1
ATOM 797 C C . ALA A 1 101 ? -4.157 4.285 12.180 1.00 90.69 101 ALA A C 1
ATOM 799 O O . ALA A 1 101 ? -4.054 5.508 12.019 1.00 90.69 101 ALA A O 1
ATOM 800 N N . LYS A 1 102 ? -3.307 3.410 11.627 1.00 88.62 102 LYS A N 1
ATOM 801 C CA . LYS A 1 102 ? -2.144 3.805 10.813 1.00 88.62 102 LYS A CA 1
ATOM 802 C C . LYS A 1 102 ? -2.004 2.961 9.556 1.00 88.62 102 LYS A C 1
ATOM 804 O O . LYS A 1 102 ? -2.177 1.742 9.594 1.00 88.62 102 LYS A O 1
ATOM 809 N N . PHE A 1 103 ? -1.597 3.614 8.477 1.00 87.69 103 PHE A N 1
ATOM 810 C CA . PHE A 1 103 ? -1.102 2.991 7.260 1.00 87.69 103 PHE A CA 1
ATOM 811 C C . PHE A 1 103 ? 0.412 3.195 7.154 1.00 87.69 103 PHE A C 1
ATOM 813 O O . PHE A 1 103 ? 0.901 4.325 7.189 1.00 87.69 103 PHE A O 1
ATOM 820 N N . LEU A 1 104 ? 1.154 2.100 7.002 1.00 87.38 104 LEU A N 1
ATOM 821 C CA . LEU A 1 104 ? 2.605 2.101 6.849 1.00 87.38 104 LEU A CA 1
ATOM 822 C C . LEU A 1 104 ? 2.987 1.393 5.548 1.00 87.38 104 LEU A C 1
ATOM 824 O O . LEU A 1 104 ? 2.913 0.167 5.461 1.00 87.38 104 LEU A O 1
ATOM 828 N N . SER A 1 105 ? 3.441 2.157 4.558 1.00 85.38 105 SER A N 1
ATOM 829 C CA . SER A 1 105 ? 4.146 1.605 3.399 1.00 85.38 105 SER A CA 1
ATOM 830 C C . SER A 1 105 ? 5.644 1.515 3.697 1.00 85.38 105 SER A C 1
ATOM 832 O O . SER A 1 105 ? 6.204 2.370 4.391 1.00 85.38 105 SER A O 1
ATOM 834 N N . VAL A 1 106 ? 6.310 0.496 3.154 1.00 85.00 106 VAL A N 1
ATOM 835 C CA . VAL A 1 106 ? 7.761 0.308 3.297 1.00 85.00 106 VAL A CA 1
ATOM 836 C C . VAL A 1 106 ? 8.373 -0.001 1.930 1.00 85.00 106 VAL A C 1
ATOM 838 O O . VAL A 1 106 ? 8.232 -1.127 1.444 1.00 85.00 106 VAL A O 1
ATOM 841 N N . LEU A 1 107 ? 8.987 0.993 1.271 1.00 81.06 107 LEU A N 1
ATOM 842 C CA . LEU A 1 107 ? 9.780 0.825 0.039 1.00 81.06 107 LEU A CA 1
ATOM 843 C C . LEU A 1 107 ? 10.567 2.102 -0.346 1.00 81.06 107 LEU A C 1
ATOM 845 O O . LEU A 1 107 ? 10.128 2.875 -1.189 1.00 81.06 107 LEU A O 1
ATOM 849 N N . ALA A 1 108 ? 11.768 2.285 0.212 1.00 76.44 108 ALA A N 1
ATOM 850 C CA . ALA A 1 108 ? 12.754 3.274 -0.261 1.00 76.44 108 ALA A CA 1
ATOM 851 C C . ALA A 1 108 ? 12.213 4.702 -0.536 1.00 76.44 108 ALA A C 1
ATOM 853 O O . ALA A 1 108 ? 12.512 5.310 -1.564 1.00 76.44 108 ALA A O 1
ATOM 854 N N . THR A 1 109 ? 11.440 5.232 0.422 1.00 73.75 109 THR A N 1
ATOM 855 C CA . THR A 1 109 ? 10.979 6.629 0.519 1.00 73.75 109 THR A CA 1
ATOM 856 C C . THR A 1 109 ? 12.010 7.634 0.009 1.00 73.75 109 THR A C 1
ATOM 858 O O . THR A 1 109 ? 13.146 7.647 0.486 1.00 73.75 109 THR A O 1
ATOM 861 N N . GLY A 1 110 ? 11.620 8.506 -0.923 1.00 71.44 110 GLY A N 1
ATOM 862 C CA . GLY A 1 110 ? 12.479 9.592 -1.401 1.00 71.44 110 GLY A CA 1
ATOM 863 C C . GLY A 1 110 ? 13.717 9.150 -2.192 1.00 71.44 110 GLY A C 1
ATOM 864 O O . GLY A 1 110 ? 14.582 9.977 -2.454 1.00 71.44 110 GLY A O 1
ATOM 865 N N . GLN A 1 111 ? 13.826 7.874 -2.578 1.00 78.62 111 GLN A N 1
ATOM 866 C CA . GLN A 1 111 ? 14.811 7.378 -3.556 1.00 78.62 111 GLN A CA 1
ATOM 867 C C . GLN A 1 111 ? 14.199 7.234 -4.965 1.00 78.62 111 GLN A C 1
ATOM 869 O O . GLN A 1 111 ? 14.769 6.586 -5.840 1.00 78.62 111 GLN A O 1
ATOM 874 N N . GLY A 1 112 ? 13.006 7.797 -5.174 1.00 77.00 112 GLY A N 1
ATOM 875 C CA . GLY A 1 112 ? 12.306 7.805 -6.453 1.00 77.00 112 GLY A CA 1
ATOM 876 C C . GLY A 1 112 ? 12.846 8.832 -7.454 1.00 77.00 112 GLY A C 1
ATOM 877 O O . GLY A 1 112 ? 13.476 9.820 -7.082 1.00 77.00 112 GLY A O 1
ATOM 878 N N . GLY A 1 113 ? 12.567 8.595 -8.737 1.00 80.06 113 GLY A N 1
ATOM 879 C CA . GLY A 1 113 ? 12.868 9.516 -9.838 1.00 80.06 113 GLY A CA 1
ATOM 880 C C . GLY A 1 113 ? 11.644 10.331 -10.289 1.00 80.06 113 GLY A C 1
ATOM 881 O O . GLY A 1 113 ? 10.577 10.250 -9.671 1.00 80.06 113 GLY A O 1
ATOM 882 N N . PRO A 1 114 ? 11.747 11.098 -11.390 1.00 76.00 114 PRO A N 1
ATOM 883 C CA . PRO A 1 114 ? 10.597 11.801 -11.965 1.00 76.00 114 PRO A CA 1
ATOM 884 C C . PRO A 1 114 ? 9.505 10.809 -12.395 1.00 76.00 114 PRO A C 1
ATOM 886 O O . PRO A 1 114 ? 9.798 9.652 -12.697 1.00 76.00 114 PRO A O 1
ATOM 889 N N . ILE A 1 115 ? 8.247 11.239 -12.492 1.00 73.44 115 ILE A N 1
ATOM 890 C CA . ILE A 1 115 ? 7.146 10.404 -12.999 1.00 73.44 115 ILE A CA 1
ATOM 891 C C . ILE A 1 115 ? 6.494 11.049 -14.219 1.00 73.44 115 ILE A C 1
ATOM 893 O O . ILE A 1 115 ? 6.291 12.259 -14.255 1.00 73.44 115 ILE A O 1
ATOM 897 N N . ASP A 1 116 ? 6.174 10.212 -15.205 1.00 74.69 116 ASP A N 1
ATOM 898 C CA . ASP A 1 116 ? 5.298 10.566 -16.316 1.00 74.69 116 ASP A CA 1
ATOM 899 C C . ASP A 1 116 ? 3.883 10.085 -15.980 1.00 74.69 116 ASP A C 1
ATOM 901 O O . ASP A 1 116 ? 3.647 8.887 -15.809 1.00 74.69 116 ASP A O 1
ATOM 905 N N . PHE A 1 117 ? 2.947 11.025 -15.858 1.00 72.81 117 PHE A N 1
ATOM 906 C CA . PHE A 1 117 ? 1.553 10.726 -15.536 1.00 72.81 117 PHE A CA 1
ATOM 907 C C . PHE A 1 117 ? 0.791 10.078 -16.704 1.00 72.81 117 PHE A C 1
ATOM 909 O O . PHE A 1 117 ? -0.242 9.455 -16.469 1.00 72.81 117 PHE A O 1
ATOM 916 N N . ASN A 1 118 ? 1.310 10.162 -17.934 1.00 73.88 118 ASN A N 1
ATOM 917 C CA . ASN A 1 118 ? 0.713 9.536 -19.118 1.00 73.88 118 ASN A CA 1
ATOM 918 C C . ASN A 1 118 ? 1.150 8.068 -19.290 1.00 73.88 118 ASN A C 1
ATOM 920 O O . ASN A 1 118 ? 0.471 7.303 -19.968 1.00 73.88 118 ASN A O 1
ATOM 924 N N . ASN A 1 119 ? 2.254 7.661 -18.648 1.00 70.88 119 ASN A N 1
ATOM 925 C CA . ASN A 1 119 ? 2.888 6.342 -18.783 1.00 70.88 119 ASN A CA 1
ATOM 926 C C . ASN A 1 119 ? 3.124 5.675 -17.404 1.00 70.88 119 ASN A C 1
ATOM 928 O O . ASN A 1 119 ? 4.142 5.025 -17.154 1.00 70.88 119 ASN A O 1
ATOM 932 N N . LEU A 1 120 ? 2.175 5.851 -16.471 1.00 71.38 120 LEU A N 1
ATOM 933 C CA . LEU A 1 120 ? 2.241 5.313 -15.097 1.00 71.38 120 LEU A CA 1
ATOM 934 C C . LEU A 1 120 ? 2.274 3.779 -15.030 1.00 71.38 120 LEU A C 1
ATOM 936 O O . LEU A 1 120 ? 2.815 3.213 -14.079 1.00 71.38 120 LEU A O 1
ATOM 940 N N . ASP A 1 121 ? 1.694 3.099 -16.020 1.00 69.25 121 ASP A N 1
ATOM 941 C CA . ASP A 1 121 ? 1.743 1.639 -16.135 1.00 69.25 121 ASP A CA 1
ATOM 942 C C . ASP A 1 121 ? 3.024 1.128 -16.820 1.00 69.25 121 ASP A C 1
ATOM 944 O O . ASP A 1 121 ? 3.200 -0.090 -16.960 1.00 69.25 121 ASP A O 1
ATOM 948 N N . ILE A 1 122 ? 3.950 2.042 -17.153 1.00 73.38 122 ILE A N 1
ATOM 949 C CA . ILE A 1 122 ? 5.280 1.772 -17.709 1.00 73.38 122 ILE A CA 1
ATOM 950 C C . ILE A 1 122 ? 5.132 0.936 -18.988 1.00 73.38 122 ILE A C 1
ATOM 952 O O . ILE A 1 122 ? 5.747 -0.120 -19.093 1.00 73.38 122 ILE A O 1
ATOM 956 N N . LYS A 1 123 ? 4.232 1.293 -19.910 1.00 71.38 123 LYS A N 1
ATOM 957 C CA . LYS A 1 123 ? 3.968 0.517 -21.139 1.00 71.38 123 LYS A CA 1
ATOM 958 C C . LYS A 1 123 ? 5.123 0.572 -22.128 1.00 71.38 123 LYS A C 1
ATOM 960 O O . LYS A 1 123 ? 5.536 -0.476 -22.614 1.00 71.38 123 LYS A O 1
ATOM 965 N N . GLU A 1 124 ? 5.627 1.771 -22.389 1.00 65.50 124 GLU A N 1
ATOM 966 C CA . GLU A 1 124 ? 6.603 2.036 -23.450 1.00 65.50 124 GLU A CA 1
ATOM 967 C C . GLU A 1 124 ? 8.037 2.112 -22.906 1.00 65.50 124 GLU A C 1
ATOM 969 O O . GLU A 1 124 ? 8.284 2.748 -21.878 1.00 65.50 124 GLU A O 1
ATOM 974 N N . GLY A 1 125 ? 8.990 1.510 -23.623 1.00 61.03 125 GLY A N 1
ATOM 975 C CA . GLY A 1 125 ? 10.370 1.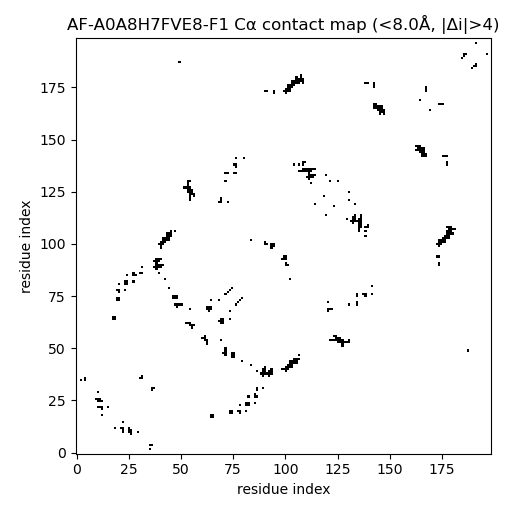999 -23.749 1.00 61.03 125 GLY A CA 1
ATOM 976 C C . GLY A 1 125 ? 11.263 2.147 -22.503 1.00 61.03 125 GLY A C 1
ATOM 977 O O . GLY A 1 125 ? 12.317 2.775 -22.614 1.00 61.03 125 GLY A O 1
ATOM 978 N N . TYR A 1 126 ? 10.909 1.616 -21.326 1.00 67.44 126 TYR A N 1
ATOM 979 C CA . TYR A 1 126 ? 11.617 1.961 -20.081 1.00 67.44 126 TYR A CA 1
ATOM 980 C C . TYR A 1 126 ? 12.704 0.960 -19.604 1.00 67.44 126 TYR A C 1
ATOM 982 O O . TYR A 1 126 ? 12.398 -0.192 -19.257 1.00 67.44 126 TYR A O 1
ATOM 990 N N . PRO A 1 127 ? 13.979 1.405 -19.475 1.00 73.00 127 PRO A N 1
ATOM 991 C CA . PRO A 1 127 ? 15.079 0.586 -18.965 1.00 73.00 127 PRO A CA 1
ATOM 992 C C . PRO A 1 127 ? 14.997 0.385 -17.443 1.00 73.00 127 PRO A C 1
ATOM 994 O O . PRO A 1 127 ? 14.267 1.079 -16.732 1.00 73.00 127 PRO A O 1
ATOM 997 N N . LEU A 1 128 ? 15.793 -0.557 -16.922 1.00 75.06 128 LEU A N 1
ATOM 998 C CA . LEU A 1 128 ? 15.757 -0.976 -15.514 1.00 75.06 128 LEU A CA 1
ATOM 999 C C . LEU A 1 128 ? 15.805 0.174 -14.477 1.00 75.06 128 LEU A C 1
ATOM 1001 O O . LEU A 1 128 ? 14.994 0.116 -13.552 1.00 75.06 128 LEU A O 1
ATOM 1005 N N . PRO A 1 129 ? 16.664 1.213 -14.589 1.00 77.50 129 PRO A N 1
ATOM 1006 C CA . PRO A 1 129 ? 16.697 2.295 -13.600 1.00 77.50 129 PRO A CA 1
ATOM 1007 C C . PRO A 1 129 ? 15.343 2.996 -13.461 1.00 77.50 129 PRO A C 1
ATOM 1009 O O . PRO A 1 129 ? 14.835 3.143 -12.353 1.00 77.50 129 PRO A O 1
ATOM 1012 N N . ARG A 1 130 ? 14.685 3.291 -14.589 1.00 78.06 130 ARG A N 1
ATOM 1013 C CA . ARG A 1 130 ? 13.363 3.925 -14.617 1.00 78.06 130 ARG A CA 1
ATOM 1014 C C . ARG A 1 130 ? 12.274 3.041 -14.004 1.00 78.06 130 ARG A C 1
ATOM 1016 O O . ARG A 1 130 ? 11.401 3.520 -13.286 1.00 78.06 130 ARG A O 1
ATOM 1023 N N . VAL A 1 131 ? 12.350 1.734 -14.249 1.00 76.94 131 VAL A N 1
ATOM 1024 C CA . VAL A 1 131 ? 11.447 0.735 -13.654 1.00 76.94 131 VAL A CA 1
ATOM 1025 C C . VAL A 1 131 ? 11.599 0.655 -12.129 1.00 76.94 131 VAL A C 1
ATOM 1027 O O . VAL A 1 131 ? 10.628 0.354 -11.433 1.00 76.94 131 VAL A O 1
ATOM 1030 N N . MET A 1 132 ? 12.788 0.948 -11.596 1.00 79.25 132 MET A N 1
ATOM 1031 C CA . MET A 1 132 ? 12.990 1.129 -10.158 1.00 79.25 132 MET A CA 1
ATOM 1032 C C . MET A 1 132 ? 12.428 2.481 -9.703 1.00 79.25 132 MET A C 1
ATOM 1034 O O . MET A 1 132 ? 11.510 2.489 -8.886 1.00 79.25 132 MET A O 1
ATOM 1038 N N .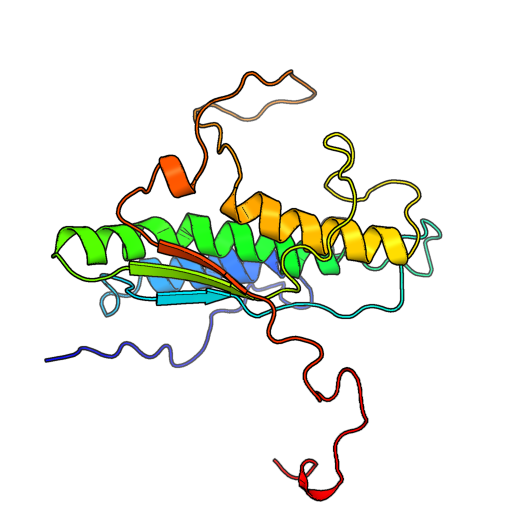 GLU A 1 133 ? 12.902 3.593 -10.278 1.00 82.12 133 GLU A N 1
ATOM 1039 C CA . GLU A 1 133 ? 12.470 4.969 -9.976 1.00 82.12 133 GLU A CA 1
ATOM 1040 C C . GLU A 1 133 ? 10.950 5.107 -9.865 1.00 82.12 133 GLU A C 1
ATOM 1042 O O . GLU A 1 133 ? 10.450 5.552 -8.835 1.00 82.12 133 GLU A O 1
ATOM 1047 N N . VAL A 1 134 ? 10.210 4.704 -10.904 1.00 79.38 134 VAL A N 1
ATOM 1048 C CA . VAL A 1 134 ? 8.752 4.874 -10.968 1.00 79.38 134 VAL A CA 1
ATOM 1049 C C . VAL A 1 134 ? 8.050 4.013 -9.917 1.00 79.38 134 VAL A C 1
ATOM 1051 O O . VAL A 1 134 ? 7.080 4.476 -9.325 1.00 79.38 134 VAL A O 1
ATOM 1054 N N . GLY A 1 135 ? 8.547 2.811 -9.603 1.00 78.12 135 GLY A N 1
ATOM 1055 C CA . GLY A 1 135 ? 7.998 1.979 -8.521 1.00 78.12 135 GLY A CA 1
ATOM 1056 C C . GLY A 1 135 ? 8.168 2.605 -7.130 1.00 78.12 135 GLY A C 1
ATOM 1057 O O . GLY A 1 135 ? 7.256 2.534 -6.299 1.00 78.12 135 GLY A O 1
ATOM 1058 N N . LEU A 1 136 ? 9.300 3.281 -6.900 1.00 82.19 136 LEU A N 1
ATOM 1059 C CA . LEU A 1 136 ? 9.584 4.008 -5.659 1.00 82.19 136 LEU A CA 1
ATOM 1060 C C . LEU A 1 136 ? 8.743 5.285 -5.555 1.00 82.19 136 LEU A C 1
ATOM 1062 O O . LEU A 1 136 ? 7.974 5.439 -4.603 1.00 82.19 136 LEU A O 1
ATOM 1066 N N . THR A 1 137 ? 8.790 6.151 -6.572 1.00 80.69 137 THR A N 1
ATOM 1067 C CA . THR A 1 137 ? 7.995 7.389 -6.607 1.00 80.69 137 THR A CA 1
ATOM 1068 C C . THR A 1 137 ? 6.500 7.089 -6.540 1.00 80.69 137 THR A C 1
ATOM 1070 O O . THR A 1 137 ? 5.774 7.841 -5.904 1.00 80.69 137 THR A O 1
ATOM 1073 N N . SER A 1 138 ? 6.026 5.962 -7.090 1.00 76.62 138 SER A N 1
ATOM 1074 C CA . SER A 1 138 ? 4.622 5.526 -6.978 1.00 76.62 138 SER A CA 1
ATOM 1075 C C . SER A 1 138 ? 4.179 5.212 -5.540 1.00 76.62 138 SER A C 1
ATOM 1077 O O . SER A 1 138 ? 2.991 5.319 -5.234 1.00 76.62 138 SER A O 1
ATOM 1079 N N . ASN A 1 139 ? 5.100 4.869 -4.631 1.00 76.00 139 ASN A N 1
ATOM 1080 C CA . ASN A 1 139 ? 4.789 4.682 -3.209 1.00 76.00 139 ASN A CA 1
ATOM 1081 C C . ASN A 1 139 ? 4.719 6.013 -2.444 1.00 76.00 139 ASN A C 1
ATOM 1083 O O . ASN A 1 139 ? 3.811 6.198 -1.632 1.00 76.00 139 ASN A O 1
ATOM 1087 N N . ASP A 1 140 ? 5.611 6.959 -2.749 1.00 75.12 140 ASP A N 1
ATOM 1088 C CA . ASP A 1 140 ? 5.503 8.339 -2.252 1.00 75.12 140 ASP A CA 1
ATOM 1089 C C . ASP A 1 140 ? 4.232 9.023 -2.788 1.00 75.12 140 ASP A C 1
ATOM 1091 O O . ASP A 1 140 ? 3.518 9.697 -2.044 1.00 75.12 140 ASP A O 1
ATOM 1095 N N . ILE A 1 141 ? 3.903 8.775 -4.060 1.00 73.75 141 ILE A N 1
ATOM 1096 C CA . ILE A 1 141 ? 2.648 9.158 -4.710 1.00 73.75 141 ILE A CA 1
ATOM 1097 C C . ILE A 1 141 ? 1.462 8.523 -3.989 1.00 73.75 141 ILE A C 1
ATOM 1099 O O . ILE A 1 141 ? 0.590 9.273 -3.588 1.00 73.75 141 ILE A O 1
ATOM 1103 N N . MET A 1 142 ? 1.424 7.213 -3.715 1.00 71.50 142 MET A N 1
ATOM 1104 C CA . MET A 1 142 ? 0.309 6.585 -2.977 1.00 71.50 142 MET A CA 1
ATOM 1105 C C . MET A 1 142 ? -0.044 7.320 -1.669 1.00 71.50 142 MET A C 1
ATOM 1107 O O . MET A 1 142 ? -1.219 7.504 -1.368 1.00 71.50 142 MET A O 1
ATOM 1111 N N . ILE A 1 143 ? 0.950 7.766 -0.900 1.00 69.38 143 ILE A N 1
ATOM 1112 C CA . ILE A 1 143 ? 0.706 8.446 0.382 1.00 69.38 143 ILE A CA 1
ATOM 1113 C C . ILE A 1 143 ? 0.400 9.945 0.211 1.00 69.38 143 ILE A C 1
ATOM 1115 O O . ILE A 1 143 ? -0.352 10.504 1.007 1.00 69.38 143 ILE A O 1
ATOM 1119 N N . LYS A 1 144 ? 0.908 10.590 -0.847 1.00 60.66 144 LYS A N 1
ATOM 1120 C CA . LYS A 1 144 ? 0.637 12.005 -1.170 1.00 60.66 144 LYS A CA 1
ATOM 1121 C C . LYS A 1 144 ? -0.522 12.226 -2.157 1.00 60.66 144 LYS A C 1
ATOM 1123 O O . LYS A 1 144 ? -0.852 13.376 -2.440 1.00 60.66 144 LYS A O 1
ATOM 1128 N N . VAL A 1 145 ? -1.125 11.181 -2.734 1.00 47.12 145 VAL A N 1
ATOM 1129 C CA . VAL A 1 145 ? -1.984 11.340 -3.921 1.00 47.12 145 VAL A CA 1
ATOM 1130 C C . VAL A 1 145 ? -3.353 11.896 -3.605 1.00 47.12 145 VAL A C 1
ATOM 1132 O O . VAL A 1 145 ? -4.103 11.384 -2.778 1.00 47.12 145 VAL A O 1
ATOM 1135 N N . ARG A 1 146 ? -3.672 12.912 -4.401 1.00 41.31 146 ARG A N 1
ATOM 1136 C CA . ARG A 1 146 ? -4.971 13.513 -4.680 1.00 41.31 146 ARG A CA 1
ATOM 1137 C C . ARG A 1 146 ? -5.929 12.458 -5.270 1.00 41.31 146 ARG A C 1
ATOM 1139 O O . ARG A 1 146 ? -5.969 12.294 -6.486 1.00 41.31 146 ARG A O 1
ATOM 1146 N N . ILE A 1 147 ? -6.648 11.691 -4.433 1.00 34.91 147 ILE A N 1
ATOM 1147 C CA . ILE A 1 147 ? -7.667 10.751 -4.942 1.00 34.91 147 ILE A CA 1
ATOM 1148 C C . ILE A 1 147 ? -8.876 11.550 -5.407 1.00 34.91 147 ILE A C 1
ATOM 1150 O O . ILE A 1 147 ? -9.638 12.071 -4.594 1.00 34.91 147 ILE A O 1
ATOM 1154 N N . LEU A 1 148 ? -9.078 11.576 -6.719 1.00 30.33 148 LEU A N 1
ATOM 1155 C CA . LEU A 1 148 ? -10.319 12.048 -7.312 1.00 30.33 148 LEU A CA 1
ATOM 1156 C C . LEU A 1 148 ? -11.430 11.014 -7.110 1.00 30.33 148 LEU A C 1
ATOM 1158 O O . LEU A 1 148 ? -11.253 9.821 -7.355 1.00 30.33 148 LEU A O 1
ATOM 1162 N N . SER A 1 149 ? -12.586 11.503 -6.683 1.00 36.66 149 SER A N 1
ATOM 1163 C CA . SER A 1 149 ? -13.836 10.763 -6.507 1.00 36.66 149 SER A CA 1
ATOM 1164 C C . SER A 1 149 ? -14.974 11.785 -6.555 1.00 36.66 149 SER A C 1
ATOM 1166 O O . SER A 1 149 ? -14.828 12.838 -5.941 1.00 36.66 149 SER A O 1
ATOM 1168 N N . THR A 1 150 ? -16.119 11.583 -7.207 1.00 33.16 150 THR A N 1
ATOM 1169 C CA . THR A 1 150 ? -16.699 10.438 -7.958 1.00 33.16 150 THR A CA 1
ATOM 1170 C C . THR A 1 150 ? -17.963 10.969 -8.682 1.00 33.16 150 THR A C 1
ATOM 1172 O O . THR A 1 150 ? -18.371 12.085 -8.354 1.00 33.16 150 THR A O 1
ATOM 1175 N N . PRO A 1 151 ? -18.679 10.210 -9.548 1.00 39.94 151 PRO A N 1
ATOM 1176 C CA . PRO A 1 151 ? -18.434 8.858 -10.067 1.00 39.94 151 PRO A CA 1
ATOM 1177 C C . PRO A 1 151 ? -18.060 8.957 -11.582 1.00 39.94 151 PRO A C 1
ATOM 1179 O O . PRO A 1 151 ? -17.125 9.704 -11.838 1.00 39.94 151 PRO A O 1
ATOM 1182 N N . LEU A 1 152 ? -18.603 8.302 -12.628 1.00 35.31 152 LEU A N 1
ATOM 1183 C CA . LEU A 1 152 ? -19.637 7.264 -12.792 1.00 35.31 152 LEU A CA 1
ATOM 1184 C C . LEU A 1 152 ? -19.502 6.533 -14.149 1.00 35.31 152 LEU A C 1
ATOM 1186 O O . LEU A 1 152 ? -19.298 7.186 -15.162 1.00 35.31 152 LEU A O 1
ATOM 1190 N N . ILE A 1 153 ? -19.763 5.215 -14.149 1.00 30.44 153 ILE A N 1
ATOM 1191 C CA . ILE A 1 153 ? -19.988 4.339 -15.324 1.00 30.44 153 ILE A CA 1
ATOM 1192 C C . ILE A 1 153 ? -18.793 4.130 -16.283 1.00 30.44 153 ILE A C 1
ATOM 1194 O O . ILE A 1 153 ? -17.855 4.912 -16.379 1.00 30.44 153 ILE A O 1
ATOM 1198 N N . LEU A 1 154 ? -18.817 2.964 -16.933 1.00 36.53 154 LEU A N 1
ATOM 1199 C CA . LEU A 1 154 ? -17.865 2.489 -17.933 1.00 36.53 154 LEU A CA 1
ATOM 1200 C C . LEU A 1 154 ? -18.212 3.063 -19.316 1.00 36.53 154 LEU A C 1
ATOM 1202 O O . LEU A 1 154 ? -19.301 2.774 -19.806 1.00 36.53 154 LEU A O 1
ATOM 1206 N N . MET A 1 155 ? -17.280 3.762 -19.973 1.00 26.30 155 MET A N 1
ATOM 1207 C CA . MET A 1 155 ? -17.171 3.755 -21.440 1.00 26.30 155 MET A CA 1
ATOM 1208 C C . MET A 1 155 ? -15.815 4.282 -21.937 1.00 26.30 155 MET A C 1
ATOM 1210 O O . MET A 1 155 ? -14.997 4.770 -21.157 1.00 26.30 155 MET A O 1
ATOM 1214 N N . ASP A 1 156 ? -15.563 4.073 -23.225 1.00 34.66 156 ASP A N 1
ATOM 1215 C CA . ASP A 1 156 ? -14.249 4.108 -23.863 1.00 34.66 156 ASP A CA 1
ATOM 1216 C C . ASP A 1 156 ? -13.582 5.495 -23.956 1.00 34.66 156 ASP A C 1
ATOM 1218 O O . ASP A 1 156 ? -14.228 6.509 -24.191 1.00 34.66 156 ASP A O 1
ATOM 1222 N N . SER A 1 157 ? -12.244 5.481 -23.915 1.00 35.94 157 SER A N 1
ATOM 1223 C CA . SER A 1 157 ? -11.346 6.490 -24.507 1.00 35.94 157 SER A CA 1
ATOM 1224 C C . SER A 1 157 ? -11.399 7.947 -23.996 1.00 35.94 157 SER A C 1
ATOM 1226 O O . SER A 1 157 ? -12.066 8.798 -24.568 1.00 35.94 157 SER A O 1
ATOM 1228 N N . VAL A 1 158 ? -10.473 8.255 -23.072 1.00 38.59 158 VAL A N 1
ATOM 1229 C CA . VAL A 1 158 ? -9.852 9.585 -22.835 1.00 38.59 158 VAL A CA 1
ATOM 1230 C C . VAL A 1 158 ? -10.756 10.703 -22.281 1.00 38.59 158 VAL A C 1
ATOM 1232 O O . VAL A 1 158 ? -11.504 11.324 -23.028 1.00 38.59 158 VAL A O 1
ATOM 1235 N N . LEU A 1 159 ? -10.519 11.134 -21.025 1.00 26.72 159 LEU A N 1
ATOM 1236 C CA . LEU A 1 159 ? -10.629 12.566 -20.692 1.00 26.72 159 LEU A CA 1
ATOM 1237 C C . LEU A 1 159 ? -9.785 13.062 -19.494 1.00 26.72 159 LEU A C 1
ATOM 1239 O O . LEU A 1 159 ? -9.453 12.342 -18.558 1.00 26.72 159 LEU A O 1
ATOM 1243 N N . ILE A 1 160 ? -9.479 14.353 -19.618 1.00 33.28 160 ILE A N 1
ATOM 1244 C CA . ILE A 1 160 ? -8.764 15.350 -18.806 1.00 33.28 160 ILE A CA 1
ATOM 1245 C C . ILE A 1 160 ? -9.093 15.350 -17.293 1.00 33.28 160 ILE A C 1
ATOM 1247 O O . ILE A 1 160 ? -10.199 15.028 -16.871 1.00 33.28 160 ILE A O 1
ATOM 1251 N N . MET A 1 161 ? -8.130 15.804 -16.478 1.00 29.77 161 MET A N 1
ATOM 1252 C CA . MET A 1 161 ? -8.176 15.854 -15.007 1.00 29.77 161 MET A CA 1
ATOM 1253 C C . MET A 1 161 ? -8.237 17.291 -14.438 1.00 29.77 161 MET A C 1
ATOM 1255 O O . MET A 1 161 ? -7.488 18.165 -14.869 1.00 29.77 161 MET A O 1
ATOM 1259 N N . MET A 1 162 ? -9.044 17.499 -13.385 1.00 33.34 162 MET A N 1
ATOM 1260 C CA . MET A 1 162 ? -9.020 18.679 -12.495 1.00 33.34 162 MET A CA 1
ATOM 1261 C C . MET A 1 162 ? -8.910 18.219 -11.014 1.00 33.34 162 MET A C 1
ATOM 1263 O O . MET A 1 162 ? -9.379 17.119 -10.719 1.00 33.34 162 MET A O 1
ATOM 1267 N N . PRO A 1 163 ? -8.272 18.961 -10.073 1.00 40.53 163 PRO A N 1
ATOM 1268 C CA . PRO A 1 163 ? -7.620 18.288 -8.938 1.00 40.53 163 PRO A CA 1
ATOM 1269 C C . PRO A 1 163 ? -8.169 18.613 -7.520 1.00 40.53 163 PRO A C 1
ATOM 1271 O O . PRO A 1 163 ? -8.162 19.772 -7.095 1.00 40.53 163 PRO A O 1
ATOM 1274 N N . THR A 1 164 ? -8.510 17.586 -6.718 1.00 35.78 164 THR A N 1
ATOM 1275 C CA . THR A 1 164 ? -9.046 17.701 -5.330 1.00 35.78 164 THR A CA 1
ATOM 1276 C C . THR A 1 164 ? -8.384 16.756 -4.300 1.00 35.78 164 THR A C 1
ATOM 1278 O O . THR A 1 164 ? -8.209 15.580 -4.589 1.00 35.78 164 THR A O 1
ATOM 1281 N N . GLN A 1 165 ? -8.027 17.317 -3.128 1.00 42.03 165 GLN A N 1
ATOM 1282 C CA . GLN A 1 165 ? -7.259 16.855 -1.929 1.00 42.03 165 GLN A CA 1
ATOM 1283 C C . GLN A 1 165 ? -6.695 15.415 -1.783 1.00 42.03 165 GLN A C 1
ATOM 1285 O O . GLN A 1 165 ? -7.305 14.432 -2.196 1.00 42.03 165 GLN A O 1
ATOM 1290 N N . SER A 1 166 ? -5.509 15.293 -1.156 1.00 56.53 166 SER A N 1
ATOM 1291 C CA . SER A 1 166 ? -4.785 14.013 -0.991 1.00 56.53 166 SER A CA 1
ATOM 1292 C C . SER A 1 166 ? -5.477 12.994 -0.086 1.00 56.53 166 SER A C 1
ATOM 1294 O O . SER A 1 166 ? -6.314 13.338 0.738 1.00 56.53 166 SER A O 1
ATOM 1296 N N . PHE A 1 167 ? -5.114 11.717 -0.205 1.00 63.41 167 PHE A N 1
ATOM 1297 C CA . PHE A 1 167 ? -5.711 10.654 0.599 1.00 63.41 167 PHE A CA 1
ATOM 1298 C C . PHE A 1 167 ? -5.458 10.821 2.104 1.00 63.41 167 PHE A C 1
ATOM 1300 O O . PHE A 1 167 ? -6.341 10.535 2.910 1.00 63.41 167 PHE A O 1
ATOM 1307 N N . ALA A 1 168 ? -4.291 11.355 2.477 1.00 62.16 168 ALA A N 1
ATOM 1308 C CA . ALA A 1 168 ? -3.998 11.748 3.851 1.00 62.16 168 ALA A CA 1
ATOM 1309 C C . ALA A 1 168 ? -4.852 12.956 4.292 1.00 62.16 168 ALA A C 1
ATOM 1311 O O . ALA A 1 168 ? -5.441 12.914 5.369 1.00 62.16 168 ALA A O 1
ATOM 1312 N N . GLU A 1 169 ? -5.007 13.987 3.446 1.00 66.62 169 GLU A N 1
ATOM 1313 C CA . GLU A 1 169 ? -5.918 15.123 3.706 1.00 66.62 169 GLU A CA 1
ATOM 1314 C C . GLU A 1 169 ? -7.385 14.685 3.849 1.00 66.62 169 GLU A C 1
ATOM 1316 O O . GLU A 1 169 ? -8.111 15.224 4.679 1.00 66.62 169 GLU A O 1
ATOM 1321 N N . GLN A 1 170 ? -7.825 13.691 3.073 1.00 69.69 170 GLN A N 1
ATOM 1322 C CA . GLN A 1 170 ? -9.166 13.106 3.165 1.00 69.69 170 GLN A CA 1
ATOM 1323 C C . GLN A 1 170 ? -9.365 12.294 4.451 1.00 69.69 170 GLN A C 1
ATOM 1325 O O . GLN A 1 170 ? -10.506 12.044 4.836 1.00 69.69 170 GLN A O 1
ATOM 1330 N N . GLN A 1 171 ? -8.291 11.8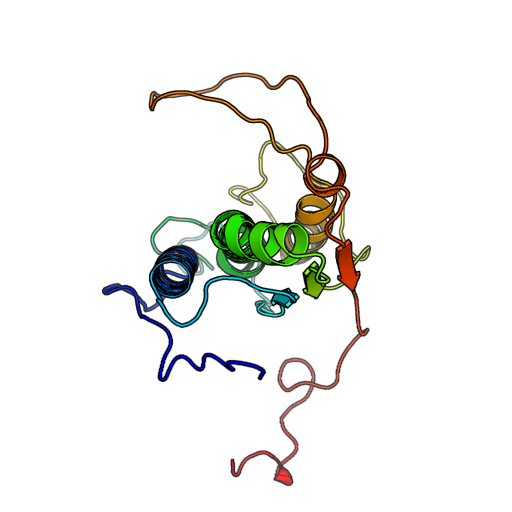25 5.092 1.00 73.50 171 GLN A N 1
ATOM 1331 C CA . GLN A 1 171 ? -8.314 10.942 6.260 1.00 73.50 171 GLN A CA 1
ATOM 1332 C C . GLN A 1 171 ? -7.481 11.528 7.422 1.00 73.50 171 GLN A C 1
ATOM 1334 O O . GLN A 1 171 ? -6.627 10.822 7.961 1.00 73.50 171 GLN A O 1
ATOM 1339 N N . PRO A 1 172 ? -7.738 12.776 7.871 1.00 77.00 172 PRO A N 1
ATOM 1340 C CA . PRO A 1 172 ? -6.834 13.533 8.750 1.00 77.00 172 PRO A CA 1
ATOM 1341 C C . PRO A 1 172 ? -6.593 12.876 10.119 1.00 77.00 172 PRO A C 1
ATOM 1343 O O . PRO A 1 172 ? -5.586 13.132 10.770 1.00 77.00 172 PRO A O 1
ATOM 1346 N N . ASN A 1 173 ? -7.499 11.991 10.548 1.00 78.38 173 ASN A N 1
ATOM 1347 C CA . ASN A 1 173 ? -7.393 11.261 11.810 1.00 78.38 173 ASN A CA 1
ATOM 1348 C C . ASN A 1 173 ? -6.539 9.975 11.708 1.00 78.38 173 ASN A C 1
ATOM 1350 O O . ASN A 1 173 ? -6.229 9.373 12.738 1.00 78.38 173 ASN A O 1
ATOM 1354 N N . THR A 1 174 ? -6.168 9.532 10.500 1.00 78.19 174 THR A N 1
ATOM 1355 C CA . THR A 1 174 ? -5.378 8.313 10.237 1.00 78.19 174 THR A CA 1
ATOM 1356 C C . THR A 1 174 ? -3.942 8.692 9.888 1.00 78.19 174 THR A C 1
ATOM 1358 O O . THR A 1 174 ? -3.714 9.523 9.015 1.00 78.19 174 THR A O 1
ATOM 1361 N N . ALA A 1 175 ? -2.954 8.075 10.538 1.00 82.06 175 ALA A N 1
ATOM 1362 C CA . ALA A 1 175 ? -1.551 8.364 10.240 1.00 82.06 175 ALA A CA 1
ATOM 1363 C C . ALA A 1 175 ? -1.080 7.596 8.993 1.00 82.06 175 ALA A C 1
ATOM 1365 O O . ALA A 1 175 ? -1.203 6.371 8.947 1.00 82.06 175 ALA A O 1
ATOM 1366 N N . PHE A 1 176 ? -0.494 8.296 8.019 1.00 81.00 176 PHE A N 1
ATOM 1367 C CA . PHE A 1 176 ? 0.127 7.700 6.833 1.00 81.00 176 PHE A CA 1
ATOM 1368 C C . PHE A 1 176 ? 1.642 7.891 6.881 1.00 81.00 176 PHE A C 1
ATOM 1370 O O . PHE A 1 176 ? 2.128 9.015 7.002 1.00 81.00 176 PHE A O 1
ATOM 1377 N N . THR A 1 177 ? 2.391 6.798 6.748 1.00 82.19 177 THR A N 1
ATOM 1378 C CA . THR A 1 177 ? 3.857 6.808 6.815 1.00 82.19 177 THR A CA 1
ATOM 1379 C C . THR A 1 177 ? 4.445 6.011 5.656 1.00 82.19 177 THR A C 1
ATOM 1381 O O . THR A 1 177 ? 4.035 4.877 5.406 1.00 82.19 177 THR A O 1
ATOM 1384 N N . HIS A 1 178 ? 5.449 6.574 4.979 1.00 76.75 178 HIS A N 1
ATOM 1385 C CA . HIS A 1 178 ? 6.327 5.833 4.074 1.00 76.75 178 HIS A CA 1
ATOM 1386 C C . HIS A 1 178 ? 7.723 5.770 4.696 1.00 76.75 178 HIS A C 1
ATOM 1388 O O . HIS A 1 178 ? 8.305 6.821 4.964 1.00 76.75 178 HIS A O 1
ATOM 1394 N N . THR A 1 179 ? 8.280 4.579 4.928 1.00 79.25 179 THR A N 1
ATOM 1395 C CA . THR A 1 179 ? 9.624 4.445 5.524 1.00 79.25 179 THR A CA 1
ATOM 1396 C C . THR A 1 179 ? 10.603 3.633 4.676 1.00 79.25 179 THR A C 1
ATOM 1398 O O . THR A 1 179 ? 10.227 2.689 3.974 1.00 79.25 179 THR A O 1
ATOM 1401 N N . PHE A 1 180 ? 11.884 3.988 4.791 1.00 81.69 180 PHE A N 1
ATOM 1402 C CA . PHE A 1 180 ? 13.015 3.285 4.200 1.00 81.69 180 PHE A CA 1
ATOM 1403 C C . PHE A 1 180 ? 13.964 2.809 5.311 1.00 81.69 180 PHE A C 1
ATOM 1405 O O . PHE A 1 180 ? 14.676 3.630 5.884 1.00 81.69 180 PHE A O 1
ATOM 1412 N N . PRO A 1 181 ? 14.041 1.498 5.606 1.00 81.25 181 PRO A N 1
ATOM 1413 C CA . PRO A 1 181 ? 14.981 0.952 6.592 1.00 81.25 181 PRO A CA 1
ATOM 1414 C C . PRO A 1 181 ? 16.433 0.839 6.071 1.00 81.25 181 PRO A C 1
ATOM 1416 O O . PRO A 1 181 ? 17.225 0.077 6.620 1.00 81.25 181 PRO A O 1
ATOM 1419 N N . GLY A 1 182 ? 16.785 1.542 4.989 1.00 78.56 182 GLY A N 1
ATOM 1420 C CA . GLY A 1 182 ? 18.050 1.363 4.276 1.00 78.56 182 GLY A CA 1
ATOM 1421 C C . GLY A 1 182 ? 18.151 0.022 3.533 1.00 78.56 182 GLY A C 1
ATOM 1422 O O . GLY A 1 182 ? 17.160 -0.678 3.306 1.00 78.56 182 GLY A O 1
ATOM 1423 N N . LEU A 1 183 ? 19.374 -0.341 3.133 1.00 75.75 183 LEU A N 1
ATOM 1424 C CA . LEU A 1 183 ? 19.672 -1.630 2.501 1.00 75.75 183 LEU A CA 1
ATOM 1425 C C . LEU A 1 183 ? 19.757 -2.741 3.559 1.00 75.75 183 LEU A C 1
ATOM 1427 O O . LEU A 1 183 ? 20.798 -2.960 4.176 1.00 75.75 183 LEU A O 1
ATOM 1431 N N . VAL A 1 184 ? 18.655 -3.465 3.757 1.00 74.19 184 VAL A N 1
ATOM 1432 C CA . VAL A 1 184 ? 18.584 -4.583 4.710 1.00 74.19 184 VAL A CA 1
ATOM 1433 C C . VAL A 1 184 ? 19.255 -5.835 4.130 1.00 74.19 184 VAL A C 1
ATOM 1435 O O . VAL A 1 184 ? 18.974 -6.233 2.998 1.00 74.19 184 VAL A O 1
ATOM 1438 N N . CYS A 1 185 ? 20.107 -6.491 4.925 1.00 73.00 185 CYS A N 1
ATOM 1439 C CA . CYS A 1 185 ? 20.863 -7.692 4.550 1.00 73.00 185 CYS A CA 1
ATOM 1440 C C . CYS A 1 185 ? 19.963 -8.939 4.408 1.00 73.00 185 CYS A C 1
ATOM 1442 O O . CYS A 1 185 ? 19.961 -9.834 5.250 1.00 73.00 185 CYS A O 1
ATOM 1444 N N . THR A 1 186 ? 19.184 -8.978 3.330 1.00 71.31 186 THR A N 1
ATOM 1445 C CA . THR A 1 186 ? 18.250 -10.055 2.973 1.00 71.31 186 THR A CA 1
ATOM 1446 C C . THR A 1 186 ? 18.823 -10.962 1.882 1.00 71.31 186 THR A C 1
ATOM 1448 O O . THR A 1 186 ? 19.798 -10.612 1.211 1.00 71.31 186 THR A O 1
ATOM 1451 N N . THR A 1 187 ? 18.147 -12.087 1.632 1.00 69.31 187 THR A N 1
ATOM 1452 C CA . THR A 1 187 ? 18.422 -13.012 0.515 1.00 69.31 187 THR A CA 1
ATOM 1453 C C . THR A 1 187 ? 18.296 -12.384 -0.880 1.00 69.31 187 THR A C 1
ATOM 1455 O O . THR A 1 187 ? 18.699 -12.996 -1.864 1.00 69.31 187 THR A O 1
ATOM 1458 N N . LEU A 1 188 ? 17.774 -11.154 -0.978 1.00 66.69 188 LEU A N 1
ATOM 1459 C CA . LEU A 1 188 ? 17.729 -10.354 -2.207 1.00 66.69 188 LEU A CA 1
ATOM 1460 C C . LEU A 1 188 ? 19.057 -9.636 -2.516 1.00 66.69 188 LEU A C 1
ATOM 1462 O O . LEU A 1 188 ? 19.224 -9.149 -3.631 1.00 66.69 188 LEU A O 1
ATOM 1466 N N . ILE A 1 189 ? 19.965 -9.518 -1.536 1.00 64.88 189 ILE A N 1
ATOM 1467 C CA . ILE A 1 189 ? 21.218 -8.741 -1.638 1.00 64.88 189 ILE A CA 1
ATOM 1468 C C . ILE A 1 189 ? 22.454 -9.606 -1.360 1.00 64.88 189 ILE A C 1
ATOM 1470 O O . ILE A 1 189 ? 23.483 -9.427 -2.009 1.00 64.88 189 ILE A O 1
ATOM 1474 N N . LYS A 1 190 ? 22.375 -10.554 -0.419 1.00 62.19 190 LYS A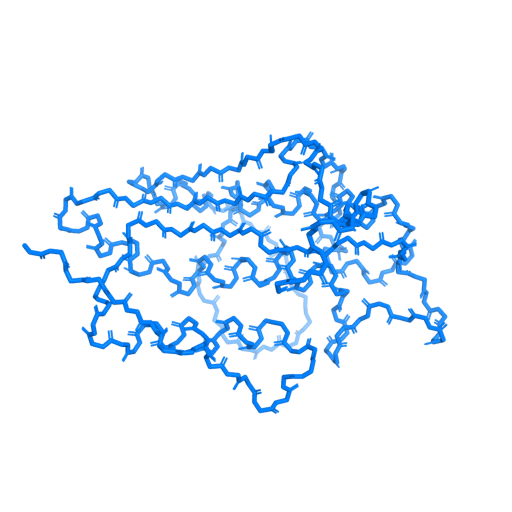 N 1
ATOM 1475 C CA . LYS A 1 190 ? 23.434 -11.544 -0.162 1.00 62.19 190 LYS A CA 1
ATOM 1476 C C . LYS A 1 190 ? 22.839 -12.954 -0.185 1.00 62.19 190 LYS A C 1
ATOM 1478 O O . LYS A 1 190 ? 21.686 -13.102 0.215 1.00 62.19 190 LYS A O 1
ATOM 1483 N N . PRO A 1 191 ? 23.592 -13.994 -0.587 1.00 60.34 191 PRO A N 1
ATOM 1484 C CA . PRO A 1 191 ? 23.166 -15.378 -0.392 1.00 60.34 191 PRO A CA 1
ATOM 1485 C C . PRO A 1 191 ? 22.781 -15.643 1.070 1.00 60.34 191 PRO A C 1
ATOM 1487 O O . PRO A 1 191 ? 23.369 -15.058 1.983 1.00 60.34 191 PRO A O 1
ATOM 1490 N N . ALA A 1 192 ? 21.813 -16.534 1.297 1.00 63.78 192 ALA A N 1
ATOM 1491 C CA . ALA A 1 192 ? 21.489 -16.980 2.648 1.00 63.78 192 ALA A CA 1
ATOM 1492 C C . ALA A 1 192 ? 22.741 -17.584 3.305 1.00 63.78 192 ALA A C 1
ATOM 1494 O O . ALA A 1 192 ? 23.406 -18.437 2.715 1.00 63.78 192 ALA A O 1
ATOM 1495 N N . HIS A 1 193 ? 23.055 -17.160 4.530 1.00 67.94 193 HIS A N 1
ATOM 1496 C CA . HIS A 1 193 ? 24.072 -17.840 5.327 1.00 67.94 193 HIS A CA 1
ATOM 1497 C C . HIS A 1 193 ? 23.627 -19.291 5.560 1.00 67.94 193 HIS A C 1
ATOM 1499 O O . HIS A 1 193 ? 22.451 -19.519 5.831 1.00 67.94 193 HIS A O 1
ATOM 1505 N N . GLN A 1 194 ? 24.535 -20.269 5.479 1.00 66.75 194 GLN A N 1
ATOM 1506 C CA . GLN A 1 194 ? 24.164 -21.696 5.486 1.00 66.75 194 GLN A CA 1
ATOM 1507 C C . GLN A 1 194 ? 23.351 -22.108 6.729 1.00 66.75 194 GLN A C 1
ATOM 1509 O O . GLN A 1 194 ? 22.421 -22.899 6.621 1.00 66.75 194 GLN A O 1
ATOM 1514 N N . ALA A 1 195 ? 23.613 -21.487 7.886 1.00 65.25 195 ALA A N 1
ATOM 1515 C CA . ALA A 1 195 ? 22.838 -21.685 9.118 1.00 65.25 195 ALA A CA 1
ATOM 1516 C C . ALA A 1 195 ? 21.359 -21.220 9.055 1.00 65.25 195 ALA A C 1
ATOM 1518 O O . ALA A 1 195 ? 20.606 -21.483 9.985 1.00 65.25 195 ALA A O 1
ATOM 1519 N N . LEU A 1 196 ? 20.939 -20.526 7.991 1.00 58.12 196 LEU A N 1
ATOM 1520 C CA . LEU A 1 196 ? 19.556 -20.091 7.740 1.00 58.12 196 LEU A CA 1
ATOM 1521 C C . LEU A 1 196 ? 18.860 -20.917 6.639 1.00 58.12 196 LEU A C 1
ATOM 1523 O O . LEU A 1 196 ? 17.744 -20.589 6.255 1.00 58.12 196 LEU A O 1
ATOM 1527 N N . ALA A 1 197 ? 19.504 -21.963 6.109 1.00 57.53 197 ALA A N 1
ATOM 1528 C CA . ALA A 1 197 ? 18.986 -22.782 5.005 1.00 57.53 197 ALA A CA 1
ATOM 1529 C C . ALA A 1 197 ? 18.204 -24.038 5.459 1.00 57.53 197 ALA A C 1
ATOM 1531 O O . ALA A 1 197 ? 17.986 -24.943 4.658 1.00 57.53 197 ALA A O 1
ATOM 1532 N N . LEU A 1 198 ? 17.830 -24.117 6.743 1.00 43.03 198 LEU A N 1
ATOM 1533 C CA . LEU A 1 198 ? 17.263 -25.308 7.401 1.00 43.03 198 LEU A CA 1
ATOM 1534 C C . LEU A 1 198 ? 15.947 -25.015 8.160 1.00 43.03 198 LEU A C 1
ATOM 1536 O O . LEU A 1 198 ? 15.669 -25.651 9.177 1.00 43.03 198 LEU A O 1
ATOM 1540 N N . VAL A 1 199 ? 15.161 -24.039 7.686 1.00 45.44 199 VAL A N 1
ATOM 1541 C CA . VAL A 1 199 ? 13.841 -23.648 8.229 1.00 45.44 199 VAL A CA 1
ATOM 1542 C C . VAL A 1 199 ? 12.849 -23.437 7.088 1.00 45.44 199 VAL A C 1
ATOM 1544 O O . VAL A 1 199 ? 13.233 -22.731 6.130 1.00 45.44 199 VAL A O 1
#

Foldseek 3Di:
DDLDDDDPDQDADPPPPQQLQVSLLSRLVVLVVDPSQQADQEDEQEDFDDDQFDADPPPVPGCADPVRFRSRCSRLANSLLSNCVSRVNRQVSCVVVVHHHEYEYEDPAPPADDDDPVCLSVNDDDGDVNVNRSSRVSLVCSQQPQDDDDDDDDDDDDDDDDTHGGPCRVVVRYYYYYDYPDDDPDCSVDNDDPVPVPD

Secondary structure (DSSP, 8-state):
-------SSPPPPTTTTS-HHHHHHHHHHHHHT-TT-S--SEEEE------S-----SSTT--B-TTS-BHHHIIIIIHHHHHHHHHHHHHHHHHHTT---EEEEES-TT------TTSTT--SS--HHHHHHHHHHHHHHHHH-B----------S--------BHHHH-TTSEEEEE---S---TTTSPPPGGGS--

Mean predicted aligned error: 11.45 Å

Sequence (199 aa):
MYHRARLASLPRAPESRYELVANTRATASSLRASDSLSKLNFLVVLAGLMTLKGRNETAKGRNETAKGLHRKMALEYYARWEFMRELMLLLRNAKGVGEDAKFLSVLATGQGGPIDFNNLDIKEGYPLPRVMEVGLTSNDIMIKVRILSTPLILMDSVLIMMPTQSFAEQQPNTAFTHTFPGLVCTTLIKPAHQALALV